Protein AF-A0A2M6X0Q3-F1 (afdb_monomer_lite)

pLDDT: mean 74.97, std 17.66, range [35.31, 96.19]

Radius of gyration: 37.37 Å; chains: 1; bounding box: 92×39×114 Å

Foldseek 3Di:
DPPVVVVVVVVPVPPPDDDDDDDDDDDDDDDPPVVVVVVVCPDVDQLLVVLLVCLVVVVLVVSLVSLVVVLVVCPPQPPLCVPLVVLSVVLNVLSVVLNVLVVVLPDPPDDPVVNVVSVVVSVVSSVVNSVSSVVSVVSVVVSVVVVVVVVVVVVVVVVVVVVVVVVVVVVVVVVVVVVVVVVVVVVVVVVVVVVVVVD

Structure (mmCIF, N/CA/C/O backbone):
data_AF-A0A2M6X0Q3-F1
#
_entry.id   AF-A0A2M6X0Q3-F1
#
loop_
_atom_site.group_PDB
_atom_site.id
_atom_site.type_symbol
_atom_site.label_atom_id
_atom_site.label_alt_id
_atom_site.label_comp_id
_atom_site.label_asym_id
_atom_site.label_entity_id
_atom_site.label_seq_id
_atom_site.pdbx_PDB_ins_code
_atom_site.Cartn_x
_atom_site.Cartn_y
_atom_site.Cartn_z
_atom_site.occupancy
_atom_site.B_iso_or_equiv
_atom_site.auth_seq_id
_atom_site.auth_comp_id
_atom_site.auth_asym_id
_atom_site.auth_atom_id
_atom_site.pdbx_PDB_model_num
ATOM 1 N N . MET A 1 1 ? -1.872 -0.622 37.838 1.00 47.22 1 MET A N 1
ATOM 2 C CA . MET A 1 1 ? -2.843 -0.056 36.868 1.00 47.22 1 MET A CA 1
ATOM 3 C C . MET A 1 1 ? -3.945 0.799 37.521 1.00 47.22 1 MET A C 1
ATOM 5 O O . MET A 1 1 ? -4.945 1.057 36.871 1.00 47.22 1 MET A O 1
ATOM 9 N N . SER A 1 2 ? -3.774 1.306 38.755 1.00 48.66 2 SER A N 1
ATOM 10 C CA . SER A 1 2 ? -4.817 2.100 39.442 1.00 48.66 2 SER A CA 1
ATOM 11 C C . SER A 1 2 ? -4.593 3.622 39.412 1.00 48.66 2 SER A C 1
ATOM 13 O O . SER A 1 2 ? -5.489 4.365 39.790 1.00 48.66 2 SER A O 1
ATOM 15 N N . ASN A 1 3 ? -3.425 4.093 38.950 1.00 44.00 3 ASN A N 1
ATOM 16 C CA . ASN A 1 3 ? -3.078 5.524 38.951 1.00 44.00 3 ASN A CA 1
ATOM 17 C C . ASN A 1 3 ? -3.491 6.273 37.676 1.00 44.00 3 ASN A C 1
ATOM 19 O O . ASN A 1 3 ? -3.744 7.467 37.745 1.00 44.00 3 ASN A O 1
ATOM 23 N N . ALA A 1 4 ? -3.620 5.593 36.531 1.00 48.78 4 ALA A N 1
ATOM 24 C CA . ALA A 1 4 ? -4.006 6.247 35.274 1.00 48.78 4 ALA A CA 1
ATOM 25 C C . ALA A 1 4 ? -5.504 6.600 35.210 1.00 48.78 4 ALA A C 1
ATOM 27 O O . ALA A 1 4 ? -5.884 7.512 34.490 1.00 48.78 4 ALA A O 1
ATOM 28 N N . LEU A 1 5 ? -6.347 5.893 35.975 1.00 48.19 5 LEU A N 1
ATOM 29 C CA . LEU A 1 5 ? -7.781 6.182 36.072 1.00 48.19 5 LEU A CA 1
ATOM 30 C C . LEU A 1 5 ? -8.081 7.356 37.014 1.00 48.19 5 LEU A C 1
ATOM 32 O O . LEU A 1 5 ? -8.975 8.133 36.715 1.00 48.19 5 LEU A O 1
ATOM 36 N N . LYS A 1 6 ? -7.304 7.536 38.094 1.00 53.28 6 LYS A N 1
ATOM 37 C CA . LYS A 1 6 ? -7.474 8.680 39.008 1.00 53.28 6 LYS A CA 1
ATOM 38 C C . LYS A 1 6 ? -7.057 10.011 38.384 1.00 53.28 6 LYS A C 1
ATOM 40 O O . LYS A 1 6 ? -7.705 11.016 38.629 1.00 53.28 6 LYS A O 1
ATOM 45 N N . LEU A 1 7 ? -6.030 10.002 37.530 1.00 51.88 7 LEU A N 1
ATOM 46 C CA . LEU A 1 7 ? -5.548 11.225 36.880 1.00 51.88 7 LEU A CA 1
ATOM 47 C C . LEU A 1 7 ? -6.578 11.830 35.907 1.00 51.88 7 LEU A C 1
ATOM 49 O O . LEU A 1 7 ? -6.593 13.034 35.709 1.00 51.88 7 LEU A O 1
ATOM 53 N N . ILE A 1 8 ? -7.457 11.000 35.335 1.00 55.34 8 ILE A N 1
ATOM 54 C CA . ILE A 1 8 ? -8.519 11.442 34.416 1.00 55.34 8 ILE A CA 1
ATOM 55 C C . ILE A 1 8 ? -9.732 11.993 35.186 1.00 55.34 8 ILE A C 1
ATOM 57 O O . ILE A 1 8 ? -10.476 12.803 34.646 1.00 55.34 8 ILE A O 1
ATOM 61 N N . GLU A 1 9 ? -9.943 11.568 36.434 1.00 53.19 9 GLU A N 1
ATOM 62 C CA . GLU A 1 9 ? -11.090 11.986 37.254 1.00 53.19 9 GLU A CA 1
ATOM 63 C C . GLU A 1 9 ? -10.855 13.347 37.936 1.00 53.19 9 GLU A C 1
ATOM 65 O O . GLU A 1 9 ? -11.782 14.154 38.026 1.00 53.19 9 GLU A O 1
ATOM 70 N N . ASP A 1 10 ? -9.603 13.654 38.299 1.00 48.56 10 ASP A N 1
ATOM 71 C CA . ASP A 1 10 ? -9.226 14.958 38.867 1.00 48.56 10 ASP A CA 1
ATOM 72 C C . ASP A 1 10 ? -9.152 16.077 37.806 1.00 48.56 10 ASP A C 1
ATOM 74 O O . ASP A 1 10 ? -9.424 17.235 38.116 1.00 48.56 10 ASP A O 1
ATOM 78 N N . GLU A 1 11 ? -8.868 15.754 36.537 1.00 53.09 11 GLU A N 1
ATOM 79 C CA . GLU A 1 11 ? -8.827 16.741 35.439 1.00 53.09 11 GLU A CA 1
ATOM 80 C C . GLU A 1 11 ? -10.230 17.084 34.890 1.00 53.09 11 GLU A C 1
ATOM 82 O O . GLU A 1 11 ? -10.412 18.090 34.212 1.00 53.09 11 GLU A O 1
ATOM 87 N N . LEU A 1 12 ? -11.253 16.278 35.208 1.00 49.97 12 LEU A N 1
ATOM 88 C CA . LEU A 1 12 ? -12.610 16.421 34.660 1.00 49.97 12 LEU A CA 1
ATOM 89 C C . LEU A 1 12 ? -13.594 17.156 35.589 1.00 49.97 12 LEU A C 1
ATOM 91 O O . LEU A 1 12 ? -14.723 17.422 35.180 1.00 49.97 12 LEU A O 1
ATOM 95 N N . SER A 1 13 ? -13.184 17.478 36.821 1.00 49.94 13 SER A N 1
ATOM 96 C CA . SER A 1 13 ? -14.028 18.179 37.807 1.00 49.94 13 SER A CA 1
ATOM 97 C C . SER A 1 13 ? -13.885 19.710 37.769 1.00 49.94 13 SER A C 1
ATOM 99 O O . SER A 1 13 ? -14.628 20.399 38.463 1.00 49.94 13 SER A O 1
ATOM 101 N N . GLY A 1 14 ? -12.947 20.248 36.977 1.00 47.59 14 GLY A N 1
ATOM 102 C CA . GLY A 1 14 ? -12.623 21.682 36.941 1.00 47.59 14 GLY A CA 1
ATOM 103 C C . GLY A 1 14 ? -13.443 22.538 35.969 1.00 47.59 14 GLY A C 1
ATOM 104 O O . GLY A 1 14 ? -13.612 23.725 36.223 1.00 47.59 14 GLY A O 1
ATOM 105 N N . ASP A 1 15 ? -14.007 21.953 34.910 1.00 48.69 15 ASP A N 1
ATOM 106 C CA . ASP A 1 15 ? -14.660 22.714 33.834 1.00 48.69 15 ASP A CA 1
ATOM 107 C C . ASP A 1 15 ? -16.166 22.448 33.815 1.00 48.69 15 ASP A C 1
ATOM 109 O O . ASP A 1 15 ? -16.716 21.757 32.953 1.00 48.69 15 ASP A O 1
ATOM 113 N N . LEU A 1 16 ? -16.832 22.974 34.838 1.00 53.22 16 LEU A N 1
ATOM 114 C CA . LEU A 1 16 ? -18.269 22.853 35.041 1.00 53.22 16 LEU A CA 1
ATOM 115 C C . LEU A 1 16 ? -18.900 24.239 35.163 1.00 53.22 16 LEU A C 1
ATOM 117 O O . LEU A 1 16 ? -19.600 24.507 36.125 1.00 53.22 16 LEU A O 1
ATOM 121 N N . GLU A 1 17 ? -18.689 25.107 34.171 1.00 42.00 17 GLU A N 1
ATOM 122 C CA . GLU A 1 17 ? -19.593 26.230 33.911 1.00 42.00 17 GLU A CA 1
ATOM 123 C C . GLU A 1 17 ? -19.768 26.499 32.413 1.00 42.00 17 GLU A C 1
ATOM 125 O O . GLU A 1 17 ? -18.844 26.389 31.614 1.00 42.00 17 GLU A O 1
ATOM 130 N N . ALA A 1 18 ? -20.998 26.899 32.086 1.00 40.75 18 ALA A N 1
ATOM 131 C CA . ALA A 1 18 ? -21.454 27.472 30.825 1.00 40.75 18 ALA A CA 1
ATOM 132 C C . ALA A 1 18 ? -21.476 26.540 29.599 1.00 40.75 18 ALA A C 1
ATOM 134 O O . ALA A 1 18 ? -20.535 26.442 28.821 1.00 40.75 18 ALA A O 1
ATOM 135 N N . SER A 1 19 ? -22.653 26.002 29.284 1.00 39.28 19 SER A N 1
ATOM 136 C CA . SER A 1 19 ? -23.531 26.683 28.315 1.00 39.28 19 SER A CA 1
ATOM 137 C C . SER A 1 19 ? -24.776 25.859 27.993 1.00 39.28 19 SER A C 1
ATOM 139 O O . SER A 1 19 ? -24.758 24.656 27.744 1.00 39.28 19 SER A O 1
ATOM 141 N N . SER A 1 20 ? -25.885 26.575 28.057 1.00 38.56 20 SER A N 1
ATOM 142 C CA . SER A 1 20 ? -27.244 26.181 27.757 1.00 38.56 20 SER A CA 1
ATOM 143 C C . SER A 1 20 ? -27.595 26.445 26.289 1.00 38.56 20 SER A C 1
ATOM 145 O O . SER A 1 20 ? -27.181 27.458 25.732 1.00 38.56 20 SER A O 1
ATOM 147 N N . SER A 1 21 ? -28.543 25.646 25.792 1.00 38.94 21 SER A N 1
ATOM 148 C CA . SER A 1 21 ? -29.692 26.045 24.953 1.00 38.94 21 SER A CA 1
ATOM 149 C C . SER A 1 21 ? -29.577 26.112 23.414 1.00 38.94 21 SER A C 1
ATOM 151 O O . SER A 1 21 ? -28.635 26.678 22.873 1.00 38.94 21 SER A O 1
ATOM 153 N N . LEU A 1 22 ? -30.683 25.639 22.798 1.00 40.25 22 LEU A N 1
ATOM 154 C CA . LEU A 1 22 ? -31.273 25.930 21.468 1.00 40.25 22 LEU A CA 1
ATOM 155 C C . LEU A 1 22 ? -30.689 25.199 20.243 1.00 40.25 22 LEU A C 1
ATOM 157 O O . LEU A 1 22 ? -29.497 24.943 20.191 1.00 40.25 22 LEU A O 1
ATOM 161 N N . ASP A 1 23 ? -31.411 24.922 19.152 1.00 35.66 23 ASP A N 1
ATOM 162 C CA . ASP A 1 23 ? -32.826 24.665 18.799 1.00 35.66 23 ASP A CA 1
ATOM 163 C C . ASP A 1 23 ? -32.835 24.368 17.275 1.00 35.66 23 ASP A C 1
ATOM 165 O O . ASP A 1 23 ? -31.999 24.887 16.539 1.00 35.66 23 ASP A O 1
ATOM 169 N N . SER A 1 24 ? -33.821 23.591 16.823 1.00 37.56 24 SER A N 1
ATOM 170 C CA . SER A 1 24 ? -34.454 23.577 15.491 1.00 37.56 24 SER A CA 1
ATOM 171 C C . SER A 1 24 ? -33.668 23.247 14.199 1.00 37.56 24 SER A C 1
ATOM 173 O O . SER A 1 24 ? -32.821 23.993 13.725 1.00 37.56 24 SER A O 1
ATOM 175 N N . SER A 1 25 ? -34.130 22.158 13.568 1.00 41.22 25 SER A N 1
ATOM 176 C CA . SER A 1 25 ? -34.662 22.075 12.191 1.00 41.22 25 SER A CA 1
ATOM 177 C C . SER A 1 25 ? -33.816 22.504 10.980 1.00 41.22 25 SER A C 1
ATOM 179 O O . SER A 1 25 ? -33.570 23.683 10.759 1.00 41.22 25 SER A O 1
ATOM 181 N N . SER A 1 26 ? -33.591 21.570 10.048 1.00 40.34 26 SER A N 1
ATOM 182 C CA . SER A 1 26 ? -34.023 21.720 8.641 1.00 40.34 26 SER A CA 1
ATOM 183 C C . SER A 1 26 ? -33.798 20.439 7.831 1.00 40.34 26 SER A C 1
ATOM 185 O O . SER A 1 26 ? -32.782 19.759 7.934 1.00 40.34 26 SER A O 1
ATOM 187 N N . GLU A 1 27 ? -34.829 20.119 7.061 1.00 43.69 27 GLU A N 1
ATOM 188 C CA . GLU A 1 27 ? -34.942 19.055 6.072 1.00 43.69 27 GLU A CA 1
ATOM 189 C C . GLU A 1 27 ? -34.286 19.459 4.740 1.00 43.69 27 GLU A C 1
ATOM 191 O O . GLU A 1 27 ? -34.100 20.644 4.470 1.00 43.69 27 GLU A O 1
ATOM 196 N N . SER A 1 28 ? -34.093 18.454 3.879 1.00 38.44 28 SER A N 1
ATOM 197 C CA . SER A 1 28 ? -33.773 18.497 2.439 1.00 38.44 28 SER A CA 1
ATOM 198 C C . SER A 1 28 ? -32.314 18.741 2.036 1.00 38.44 28 SER A C 1
ATOM 200 O O . SER A 1 28 ? -31.843 19.867 2.056 1.00 38.44 28 SER A O 1
ATOM 202 N N . ASP A 1 29 ? -31.627 17.667 1.618 1.00 38.00 29 ASP A N 1
ATOM 203 C CA . ASP A 1 29 ? -31.144 17.490 0.233 1.00 38.00 29 ASP A CA 1
ATOM 204 C C . ASP A 1 29 ? -30.406 16.135 0.085 1.00 38.00 29 ASP A C 1
ATOM 206 O O . ASP A 1 29 ? -29.209 16.028 0.322 1.00 38.00 29 ASP A O 1
ATOM 210 N N . ASN A 1 30 ? -31.131 15.055 -0.234 1.00 46.69 30 ASN A N 1
ATOM 211 C CA . ASN A 1 30 ? -30.593 13.679 -0.276 1.00 46.69 30 ASN A CA 1
ATOM 212 C C . ASN A 1 30 ? -30.615 13.059 -1.686 1.00 46.69 30 ASN A C 1
ATOM 214 O O . ASN A 1 30 ? -30.809 11.849 -1.818 1.00 46.69 30 ASN A O 1
ATOM 218 N N . THR A 1 31 ? -30.439 13.849 -2.753 1.00 49.00 31 THR A N 1
ATOM 219 C CA . THR A 1 31 ? -30.534 13.290 -4.123 1.00 49.00 31 THR A CA 1
ATOM 220 C C . THR A 1 31 ? -29.373 13.616 -5.063 1.00 49.00 31 THR A C 1
ATOM 222 O O . THR A 1 31 ? -29.336 13.067 -6.160 1.00 49.00 31 THR A O 1
ATOM 225 N N . GLU A 1 32 ? -28.366 14.383 -4.632 1.00 47.44 32 GLU A N 1
ATOM 226 C CA . GLU A 1 32 ? -27.141 14.620 -5.425 1.00 47.44 32 GLU A CA 1
ATOM 227 C C . GLU A 1 32 ? -25.860 13.998 -4.829 1.00 47.44 32 GLU A C 1
ATOM 229 O O . GLU A 1 32 ? -24.830 13.935 -5.500 1.00 47.44 32 GLU A O 1
ATOM 234 N N . GLU A 1 33 ? -25.903 13.436 -3.615 1.00 47.22 33 GLU A N 1
ATOM 235 C CA . GLU A 1 33 ? -24.706 12.872 -2.959 1.00 47.22 33 GLU A CA 1
ATOM 236 C C . GLU A 1 33 ? -24.357 11.435 -3.408 1.00 47.22 33 GLU A C 1
ATOM 238 O O . GLU A 1 33 ? -23.298 10.909 -3.071 1.00 47.22 33 GLU A O 1
ATOM 243 N N . LEU A 1 34 ? -25.205 10.784 -4.212 1.00 48.78 34 LEU A N 1
ATOM 244 C CA . LEU A 1 34 ? -25.006 9.381 -4.609 1.00 48.78 34 LEU A CA 1
ATOM 245 C C . LEU A 1 34 ? -24.188 9.185 -5.896 1.00 48.78 34 LEU A C 1
ATOM 247 O O . LEU A 1 34 ? -23.666 8.089 -6.110 1.00 48.78 34 LEU A O 1
ATOM 251 N N . ASP A 1 35 ? -24.000 10.221 -6.721 1.00 42.34 35 ASP A N 1
ATOM 252 C CA . ASP A 1 35 ? -23.231 10.097 -7.975 1.00 42.34 35 ASP A CA 1
ATOM 253 C C . ASP A 1 35 ? -21.762 10.557 -7.845 1.00 42.34 35 ASP A C 1
ATOM 255 O O . ASP A 1 35 ? -20.892 10.183 -8.633 1.00 42.34 35 ASP A O 1
ATOM 259 N N . LEU A 1 36 ? -21.426 11.281 -6.770 1.00 48.03 36 LEU A N 1
ATOM 260 C CA . LEU A 1 36 ? -20.035 11.603 -6.427 1.00 48.03 36 LEU A CA 1
ATOM 261 C C . LEU A 1 36 ? -19.334 10.461 -5.681 1.00 48.03 36 LEU A C 1
ATOM 263 O O . LEU A 1 36 ? -18.120 10.286 -5.821 1.00 48.03 36 LEU A O 1
ATOM 267 N N . THR A 1 37 ? -20.076 9.620 -4.952 1.00 46.50 37 THR A N 1
ATOM 268 C CA . THR A 1 37 ? -19.503 8.417 -4.330 1.00 46.50 37 THR A CA 1
ATOM 269 C C . THR A 1 37 ? -19.106 7.375 -5.382 1.00 46.50 37 THR A C 1
ATOM 271 O O . THR A 1 37 ? -18.104 6.682 -5.199 1.00 46.50 37 THR A O 1
ATOM 274 N N . SER A 1 38 ? -19.805 7.307 -6.524 1.00 43.22 38 SER A N 1
ATOM 275 C CA . SER A 1 38 ? -19.525 6.335 -7.593 1.00 43.22 38 SER A CA 1
ATOM 276 C C . SER A 1 38 ? -18.166 6.586 -8.271 1.00 43.22 38 SER A C 1
ATOM 278 O O . SER A 1 38 ? -17.406 5.647 -8.510 1.00 43.22 38 SER A O 1
ATOM 280 N N . ARG A 1 39 ? -17.758 7.850 -8.458 1.00 39.09 39 ARG A N 1
ATOM 281 C CA . ARG A 1 39 ? -16.449 8.202 -9.050 1.00 39.09 39 ARG A CA 1
ATOM 282 C C . ARG A 1 39 ? -15.255 8.042 -8.097 1.00 39.09 39 ARG A C 1
ATOM 284 O O . ARG A 1 39 ? -14.117 7.990 -8.557 1.00 39.09 39 ARG A O 1
ATOM 291 N N . ILE A 1 40 ? -15.496 7.880 -6.793 1.00 44.12 40 ILE A N 1
ATOM 292 C CA . ILE A 1 40 ? -14.466 7.601 -5.769 1.00 44.12 40 ILE A CA 1
ATOM 293 C C . ILE A 1 40 ? -14.237 6.080 -5.587 1.00 44.12 40 ILE A C 1
ATOM 295 O O . ILE A 1 40 ? -13.331 5.656 -4.869 1.00 44.12 40 ILE A O 1
ATOM 299 N N . THR A 1 41 ? -14.974 5.225 -6.308 1.00 40.19 41 THR A N 1
ATOM 300 C CA . THR A 1 41 ? -14.828 3.753 -6.260 1.00 40.19 41 THR A CA 1
ATOM 301 C C . THR A 1 41 ? -13.870 3.172 -7.310 1.00 40.19 41 THR A C 1
ATOM 303 O O . THR A 1 41 ? -13.976 2.016 -7.708 1.00 40.19 41 THR A O 1
ATOM 306 N N . GLY A 1 42 ? -12.845 3.926 -7.714 1.00 35.31 42 GLY A N 1
ATOM 307 C CA . GLY A 1 42 ? -11.800 3.479 -8.649 1.00 35.31 42 GLY A CA 1
ATOM 308 C C . GLY A 1 42 ? -10.798 2.438 -8.114 1.00 35.31 42 GLY A C 1
ATOM 309 O O . GLY A 1 42 ? -9.677 2.381 -8.617 1.00 35.31 42 GLY A O 1
ATOM 310 N N . ARG A 1 43 ? -11.144 1.642 -7.089 1.00 40.44 43 ARG A N 1
ATOM 311 C CA . ARG A 1 43 ? -10.384 0.449 -6.662 1.00 40.44 43 ARG A CA 1
ATOM 312 C C . ARG A 1 43 ? -11.241 -0.411 -5.729 1.00 40.44 43 ARG A C 1
ATOM 314 O O . ARG A 1 43 ? -11.224 -0.234 -4.513 1.00 40.44 43 ARG A O 1
ATOM 321 N N . VAL A 1 44 ? -12.026 -1.308 -6.317 1.00 42.84 44 VAL A N 1
ATOM 322 C CA . VAL A 1 44 ? -13.053 -2.094 -5.611 1.00 42.84 44 VAL A CA 1
ATOM 323 C C . VAL A 1 44 ? -12.474 -3.035 -4.534 1.00 42.84 44 VAL A C 1
ATOM 325 O O . VAL A 1 44 ? -13.182 -3.314 -3.580 1.00 42.84 44 VAL A O 1
ATOM 328 N N . ASP A 1 45 ? -11.170 -3.354 -4.539 1.00 53.88 45 ASP A N 1
ATOM 329 C CA . ASP A 1 45 ? -10.514 -4.139 -3.468 1.00 53.88 45 ASP A CA 1
ATOM 330 C C . ASP A 1 45 ? -9.255 -3.457 -2.909 1.00 53.88 45 ASP A C 1
ATOM 332 O O . ASP A 1 45 ? -8.145 -3.994 -2.902 1.00 53.88 45 ASP A O 1
ATOM 336 N N . SER A 1 46 ? -9.392 -2.206 -2.479 1.00 73.25 46 SER A N 1
ATOM 337 C CA . SER A 1 46 ? -8.327 -1.531 -1.736 1.00 73.25 46 SER A CA 1
ATOM 338 C C . SER A 1 46 ? -8.231 -2.113 -0.320 1.00 73.25 46 SER A C 1
ATOM 340 O O . SER A 1 46 ? -9.257 -2.183 0.356 1.00 73.25 46 SER A O 1
ATOM 342 N N . LEU A 1 47 ? -7.027 -2.463 0.162 1.00 81.38 47 LEU A N 1
ATOM 343 C CA . LEU A 1 47 ? -6.780 -2.910 1.549 1.00 81.38 47 LEU A CA 1
ATOM 344 C C . LEU A 1 47 ? -7.529 -2.033 2.563 1.00 81.38 47 LEU A C 1
ATOM 346 O O . LEU A 1 47 ? -8.145 -2.533 3.506 1.00 81.38 47 LEU A O 1
ATOM 350 N N . LYS A 1 48 ? -7.512 -0.715 2.323 1.00 86.44 48 LYS A N 1
ATOM 351 C CA . LYS A 1 48 ? -8.256 0.284 3.085 1.00 86.44 48 LYS A CA 1
ATOM 352 C C . LYS A 1 48 ? -9.742 -0.042 3.201 1.00 86.44 48 LYS A C 1
ATOM 354 O O . LYS A 1 48 ? -10.269 -0.056 4.307 1.00 86.44 48 LYS A O 1
ATOM 359 N N . ASN A 1 49 ? -10.412 -0.310 2.086 1.00 85.44 49 ASN A N 1
ATOM 360 C CA . ASN A 1 49 ? -11.854 -0.544 2.060 1.00 85.44 49 ASN A CA 1
ATOM 361 C C . ASN A 1 49 ? -12.215 -1.867 2.745 1.00 85.44 49 ASN A C 1
ATOM 363 O O . ASN A 1 49 ? -13.156 -1.895 3.537 1.00 85.44 49 ASN A O 1
ATOM 367 N N . SER A 1 50 ? -11.431 -2.927 2.523 1.00 86.25 50 SER A N 1
ATOM 368 C CA . SER A 1 50 ? -11.646 -4.228 3.168 1.00 86.25 50 SER A CA 1
ATOM 369 C C . SER A 1 50 ? -11.516 -4.131 4.688 1.00 86.25 50 SER A C 1
ATOM 371 O O . SER A 1 50 ? -12.402 -4.564 5.425 1.00 86.25 50 SER A O 1
ATOM 373 N N . ILE A 1 51 ? -10.450 -3.493 5.178 1.00 88.25 51 ILE A N 1
ATOM 374 C CA . ILE A 1 51 ? -10.211 -3.357 6.618 1.00 88.25 51 ILE A CA 1
ATOM 375 C C . ILE A 1 51 ? -11.227 -2.419 7.265 1.00 88.25 51 ILE A C 1
ATOM 377 O O . ILE A 1 51 ? -11.782 -2.773 8.303 1.00 88.25 51 ILE A O 1
ATOM 381 N N . LEU A 1 52 ? -11.523 -1.263 6.663 1.00 88.06 52 LEU A N 1
ATOM 382 C CA . LEU A 1 52 ? -12.534 -0.350 7.204 1.00 88.06 52 LEU A CA 1
ATOM 383 C C . LEU A 1 52 ? -13.910 -1.022 7.281 1.00 88.06 52 LEU A C 1
ATOM 385 O O . LEU A 1 52 ? -14.594 -0.869 8.290 1.00 88.06 52 LEU A O 1
ATOM 389 N N . SER A 1 53 ? -14.278 -1.825 6.278 1.00 88.44 53 SER A N 1
ATOM 390 C CA . SER A 1 53 ? -15.509 -2.620 6.300 1.00 88.44 53 SER A CA 1
ATOM 391 C C . SER A 1 53 ? -15.513 -3.643 7.441 1.00 88.44 53 SER A C 1
ATOM 393 O O . SER A 1 53 ? -16.497 -3.749 8.176 1.00 88.44 53 SER A O 1
ATOM 395 N N . PHE A 1 54 ? -14.413 -4.370 7.666 1.00 88.38 54 PHE A N 1
ATOM 396 C CA . PHE A 1 54 ? -14.328 -5.313 8.785 1.00 88.38 54 PHE A CA 1
ATOM 397 C C . PHE A 1 54 ? -14.418 -4.623 10.149 1.00 88.38 54 PHE A C 1
ATOM 399 O O . PHE A 1 54 ? -15.120 -5.121 11.028 1.00 88.38 54 PHE A O 1
ATOM 406 N N . VAL A 1 55 ? -13.764 -3.474 10.323 1.00 87.44 55 VAL A N 1
ATOM 407 C CA . VAL A 1 55 ? -13.798 -2.707 11.577 1.00 87.44 55 VAL A CA 1
ATOM 408 C C . VAL A 1 55 ? -15.186 -2.092 11.810 1.00 87.44 55 VAL A C 1
ATOM 410 O O . VAL A 1 55 ? -15.680 -2.142 12.932 1.00 87.44 55 VAL A O 1
ATOM 413 N N . ALA A 1 56 ? -15.862 -1.600 10.766 1.00 85.81 56 ALA A N 1
ATOM 414 C CA . ALA A 1 56 ? -17.235 -1.091 10.858 1.00 85.81 56 ALA A CA 1
ATOM 415 C C . ALA A 1 56 ? -18.252 -2.182 11.240 1.00 85.81 56 ALA A C 1
ATOM 417 O O . ALA A 1 56 ? -19.197 -1.920 11.978 1.00 85.81 56 ALA A O 1
ATOM 418 N N . ASN A 1 57 ? -18.029 -3.419 10.788 1.00 86.50 57 ASN A N 1
ATOM 419 C CA . ASN A 1 57 ? -18.852 -4.583 11.126 1.00 86.50 57 ASN A CA 1
ATOM 420 C C . ASN A 1 57 ? -18.441 -5.269 12.446 1.00 86.50 57 ASN A C 1
ATOM 422 O O . ASN A 1 57 ? -18.835 -6.412 12.686 1.00 86.50 57 ASN A O 1
ATOM 426 N N . SER A 1 58 ? -17.606 -4.630 13.274 1.00 85.25 58 SER A N 1
ATOM 427 C CA . SER A 1 58 ? -17.071 -5.186 14.529 1.00 85.25 58 SER A CA 1
ATOM 428 C C . SER A 1 58 ? -16.297 -6.509 14.377 1.00 85.25 58 SER A C 1
ATOM 430 O O . SER A 1 58 ? -16.104 -7.248 15.342 1.00 85.25 58 SER A O 1
ATOM 432 N N . LYS A 1 59 ? -15.799 -6.824 13.174 1.00 90.50 59 LYS A N 1
ATOM 433 C CA . LYS A 1 59 ? -14.991 -8.019 12.866 1.00 90.50 59 LYS A CA 1
ATOM 434 C C . LYS A 1 59 ? -13.492 -7.723 13.016 1.00 90.50 59 LYS A C 1
ATOM 436 O O . LYS A 1 59 ? -12.714 -7.887 12.074 1.00 90.50 59 LYS A O 1
ATOM 441 N N . TYR A 1 60 ? -13.072 -7.294 14.207 1.00 90.38 60 TYR A N 1
ATOM 442 C CA . TYR A 1 60 ? -11.700 -6.829 14.474 1.00 90.38 60 TYR A CA 1
ATOM 443 C C . TYR A 1 60 ? -10.628 -7.912 14.265 1.00 90.38 60 TYR A C 1
ATOM 445 O O . TYR A 1 60 ? -9.553 -7.629 13.737 1.00 90.38 60 TYR A O 1
ATOM 453 N N . ASP A 1 61 ? -10.922 -9.170 14.604 1.00 89.88 61 ASP A N 1
ATOM 454 C CA . ASP A 1 61 ? -9.992 -10.290 14.396 1.00 89.88 61 ASP A CA 1
ATOM 455 C C . ASP A 1 61 ? -9.720 -10.566 12.918 1.00 89.88 61 ASP A C 1
ATOM 457 O O . ASP A 1 61 ? -8.584 -10.843 12.526 1.00 89.88 61 ASP A O 1
ATOM 461 N N . VAL A 1 62 ? -10.762 -10.459 12.091 1.00 89.62 62 VAL A N 1
ATOM 462 C CA . VAL A 1 62 ? -10.651 -10.622 10.638 1.00 89.62 62 VAL A CA 1
ATOM 463 C C . VAL A 1 62 ? -9.841 -9.468 10.057 1.00 89.62 62 VAL A C 1
ATOM 465 O O . VAL A 1 62 ? -8.919 -9.721 9.291 1.00 89.62 62 VAL A O 1
ATOM 468 N N . ALA A 1 63 ? -10.099 -8.232 10.497 1.00 89.06 63 ALA A N 1
ATOM 469 C CA . ALA A 1 63 ? -9.331 -7.057 10.089 1.00 89.06 63 ALA A CA 1
ATOM 470 C C . ALA A 1 63 ? -7.828 -7.207 10.389 1.00 89.06 63 ALA A C 1
ATOM 472 O O . ALA A 1 63 ? -6.995 -6.971 9.515 1.00 89.06 63 ALA A O 1
ATOM 473 N N . ARG A 1 64 ? -7.472 -7.659 11.602 1.00 90.00 64 ARG A N 1
ATOM 474 C CA . ARG A 1 64 ? -6.073 -7.916 11.994 1.00 90.00 64 ARG A CA 1
ATOM 475 C C . ARG A 1 64 ? -5.433 -9.021 11.158 1.00 90.00 64 ARG A C 1
ATOM 477 O O . ARG A 1 64 ? -4.282 -8.893 10.749 1.00 90.00 64 ARG A O 1
ATOM 484 N N . ARG A 1 65 ? -6.158 -10.116 10.910 1.00 89.50 65 ARG A N 1
ATOM 485 C CA . ARG A 1 65 ? -5.653 -11.222 10.086 1.00 89.50 65 ARG A CA 1
ATOM 486 C C . ARG A 1 65 ? -5.403 -10.766 8.655 1.00 89.50 65 ARG A C 1
ATOM 488 O O . ARG A 1 65 ? -4.325 -11.029 8.137 1.00 89.50 65 ARG A O 1
ATOM 495 N N . GLU A 1 66 ? -6.361 -10.068 8.057 1.00 87.50 66 GLU A N 1
ATOM 496 C CA . GLU A 1 66 ? -6.256 -9.553 6.692 1.00 87.50 66 GLU A CA 1
ATOM 497 C C . GLU A 1 66 ? -5.060 -8.611 6.554 1.00 87.50 66 GLU A C 1
ATOM 499 O O . GLU A 1 66 ? -4.241 -8.760 5.651 1.00 87.50 66 GLU A O 1
ATOM 504 N N . LEU A 1 67 ? -4.887 -7.708 7.521 1.00 88.06 67 LEU A N 1
ATOM 505 C CA . LEU A 1 67 ? -3.755 -6.791 7.573 1.00 88.06 67 LEU A CA 1
ATOM 506 C C . LEU A 1 67 ? -2.406 -7.538 7.630 1.00 88.06 67 LEU A C 1
ATOM 508 O O . LEU A 1 67 ? -1.464 -7.170 6.925 1.00 88.06 67 LEU A O 1
ATOM 512 N N . LYS A 1 68 ? -2.316 -8.624 8.412 1.00 88.00 68 LYS A N 1
ATOM 513 C CA . LYS A 1 68 ? -1.117 -9.480 8.490 1.00 88.00 68 LYS A CA 1
ATOM 514 C C . LYS A 1 68 ? -0.869 -10.264 7.207 1.00 88.00 68 LYS A C 1
ATOM 516 O O . LYS A 1 68 ? 0.262 -10.292 6.732 1.00 88.00 68 LYS A O 1
ATOM 521 N N . VAL A 1 69 ? -1.908 -10.875 6.638 1.00 87.81 69 VAL A N 1
ATOM 522 C CA . VAL A 1 69 ? -1.827 -11.614 5.367 1.00 87.81 69 VAL A CA 1
ATOM 523 C C . VAL A 1 69 ? -1.347 -10.686 4.257 1.00 87.81 69 VAL A C 1
ATOM 525 O O . VAL A 1 69 ? -0.427 -11.030 3.514 1.00 87.81 69 VAL A O 1
ATOM 528 N N . TYR A 1 70 ? -1.906 -9.481 4.194 1.00 84.50 70 TYR A N 1
ATOM 529 C CA . TYR A 1 70 ? -1.536 -8.490 3.201 1.00 84.50 70 TYR A CA 1
ATOM 530 C C . TYR A 1 70 ? -0.088 -8.009 3.380 1.00 84.50 70 TYR A C 1
ATOM 532 O O . TYR A 1 70 ? 0.666 -7.952 2.405 1.00 84.50 70 TYR A O 1
ATOM 540 N N . ARG A 1 71 ? 0.355 -7.781 4.627 1.00 84.94 71 ARG A N 1
ATOM 541 C CA . ARG A 1 71 ? 1.769 -7.518 4.934 1.00 84.94 71 ARG A CA 1
ATOM 542 C C . ARG A 1 71 ? 2.657 -8.654 4.424 1.00 84.94 71 ARG A C 1
ATOM 544 O O . ARG A 1 71 ? 3.608 -8.376 3.701 1.00 84.94 71 ARG A O 1
ATOM 551 N N . SER A 1 72 ? 2.335 -9.909 4.749 1.00 82.00 72 SER A N 1
ATOM 552 C CA . SER A 1 72 ? 3.112 -11.094 4.355 1.00 82.00 72 SER A CA 1
ATOM 553 C C . SER A 1 72 ? 3.205 -11.282 2.843 1.00 82.00 72 SER A C 1
ATOM 555 O O . SER A 1 72 ? 4.281 -11.585 2.333 1.00 82.00 72 SER A O 1
ATOM 557 N N . TYR A 1 73 ? 2.116 -11.045 2.114 1.00 79.62 73 TYR A N 1
ATOM 558 C CA . TYR A 1 73 ? 2.098 -11.120 0.654 1.00 79.62 73 TYR A CA 1
ATOM 559 C C . TYR A 1 73 ? 3.039 -10.095 -0.005 1.00 79.62 73 TYR A C 1
ATOM 561 O O . TYR A 1 73 ? 3.619 -10.361 -1.056 1.00 79.62 73 TYR A O 1
ATOM 569 N N . LYS A 1 74 ? 3.226 -8.923 0.615 1.00 75.25 74 LYS A N 1
ATOM 570 C CA . LYS A 1 74 ? 4.021 -7.810 0.068 1.00 75.25 74 LYS A CA 1
ATOM 571 C C . LYS A 1 74 ? 5.473 -7.750 0.557 1.00 75.25 74 LYS A C 1
ATOM 573 O O . LYS A 1 74 ? 6.227 -6.893 0.098 1.00 75.25 74 LYS A O 1
ATOM 578 N N . ILE A 1 75 ? 5.897 -8.675 1.424 1.00 70.50 75 ILE A N 1
ATOM 579 C CA . ILE A 1 75 ? 7.290 -8.808 1.904 1.00 70.50 75 ILE A CA 1
ATOM 580 C C . ILE A 1 75 ? 8.293 -8.985 0.750 1.00 70.50 75 ILE A C 1
ATOM 582 O O . ILE A 1 75 ? 9.455 -8.619 0.897 1.00 70.50 75 ILE A O 1
ATOM 586 N N . SER A 1 76 ? 7.860 -9.491 -0.409 1.00 67.00 76 SER A N 1
ATOM 587 C CA . SER A 1 76 ? 8.728 -9.712 -1.573 1.00 67.00 76 SER A CA 1
ATOM 588 C C . SER A 1 76 ? 9.262 -8.432 -2.230 1.00 67.00 76 SER A C 1
ATOM 590 O O . SER A 1 76 ? 10.182 -8.514 -3.042 1.00 67.00 76 SER A O 1
ATOM 592 N N . VAL A 1 77 ? 8.712 -7.254 -1.908 1.00 70.25 77 VAL A N 1
ATOM 593 C CA . VAL A 1 77 ? 9.112 -5.985 -2.532 1.00 70.25 77 VAL A CA 1
ATOM 594 C C . VAL A 1 77 ? 10.251 -5.325 -1.734 1.00 70.25 77 VAL A C 1
ATOM 596 O O . VAL A 1 77 ? 10.067 -4.987 -0.557 1.00 70.25 77 VAL A O 1
ATOM 599 N N . PRO A 1 78 ? 11.427 -5.076 -2.342 1.00 72.19 78 PRO A N 1
ATOM 600 C CA . PRO A 1 78 ? 12.564 -4.483 -1.642 1.00 72.19 78 PRO A CA 1
ATOM 601 C C . PRO A 1 78 ? 12.245 -3.062 -1.153 1.00 72.19 78 PRO A C 1
ATOM 603 O O . PRO A 1 78 ? 11.739 -2.216 -1.888 1.00 72.19 78 PRO A O 1
ATOM 606 N N . GLY A 1 79 ? 12.538 -2.783 0.120 1.00 77.00 79 GLY A N 1
ATOM 607 C CA . GLY A 1 79 ? 12.285 -1.479 0.749 1.00 77.00 79 GLY A CA 1
ATOM 608 C C . GLY A 1 79 ? 10.833 -1.223 1.177 1.00 77.00 79 GLY A C 1
ATOM 609 O O . GLY A 1 79 ? 10.575 -0.208 1.826 1.00 77.00 79 GLY A O 1
ATOM 610 N N . TYR A 1 80 ? 9.901 -2.138 0.887 1.00 81.75 80 TYR A N 1
ATOM 611 C CA . TYR A 1 80 ? 8.512 -2.046 1.344 1.00 81.75 80 TYR A CA 1
ATOM 612 C C . TYR A 1 80 ? 8.406 -2.198 2.864 1.00 81.75 80 TYR A C 1
ATOM 614 O O . TYR A 1 80 ? 7.886 -1.317 3.544 1.00 81.75 80 TYR A O 1
ATOM 622 N N . ILE A 1 81 ? 8.981 -3.275 3.405 1.00 83.06 81 ILE A N 1
ATOM 623 C CA . ILE A 1 81 ? 8.901 -3.630 4.832 1.00 83.06 81 ILE A CA 1
ATOM 624 C C . ILE A 1 81 ? 9.437 -2.504 5.718 1.00 83.06 81 ILE A C 1
ATOM 626 O O . ILE A 1 81 ? 8.801 -2.149 6.708 1.00 83.06 81 ILE A O 1
ATOM 630 N N . ALA A 1 82 ? 10.576 -1.912 5.352 1.00 82.75 82 ALA A N 1
ATOM 631 C CA . ALA A 1 82 ? 11.209 -0.850 6.131 1.00 82.75 82 ALA A CA 1
ATOM 632 C C . ALA A 1 82 ? 10.321 0.398 6.264 1.00 82.75 82 ALA A C 1
ATOM 634 O O . ALA A 1 82 ? 10.357 1.070 7.289 1.00 82.75 82 ALA A O 1
ATOM 635 N N . ARG A 1 83 ? 9.510 0.703 5.242 1.00 81.56 83 ARG A N 1
ATOM 636 C CA . ARG A 1 83 ? 8.649 1.894 5.218 1.00 81.56 83 ARG A CA 1
ATOM 637 C C . ARG A 1 83 ? 7.263 1.649 5.802 1.00 81.56 83 ARG A C 1
ATOM 639 O O . ARG A 1 83 ? 6.667 2.574 6.340 1.00 81.56 83 ARG A O 1
ATOM 646 N N . THR A 1 84 ? 6.743 0.428 5.694 1.00 85.75 84 THR A N 1
ATOM 647 C CA . THR A 1 84 ? 5.357 0.124 6.074 1.00 85.75 84 THR A CA 1
ATOM 648 C C . THR A 1 84 ? 5.222 -0.555 7.430 1.00 85.75 84 THR A C 1
ATOM 650 O O . THR A 1 84 ? 4.146 -0.484 8.011 1.00 85.75 84 THR A O 1
ATOM 653 N N . THR A 1 85 ? 6.282 -1.158 7.983 1.00 87.12 85 THR A N 1
ATOM 654 C CA . THR A 1 85 ? 6.226 -1.886 9.271 1.00 87.12 85 THR A CA 1
ATOM 655 C C . THR A 1 85 ? 5.610 -1.055 10.395 1.00 87.12 85 THR A C 1
ATOM 657 O O . THR A 1 85 ? 4.643 -1.499 11.007 1.00 87.12 85 THR A O 1
ATOM 660 N N . GLN A 1 86 ? 6.083 0.177 10.597 1.00 88.44 86 GLN A N 1
ATOM 661 C CA . GLN A 1 86 ? 5.525 1.061 11.621 1.00 88.44 86 GLN A CA 1
ATOM 662 C C . GLN A 1 86 ? 4.049 1.390 11.347 1.00 88.44 86 GLN A C 1
ATOM 664 O O . GLN A 1 86 ? 3.244 1.427 12.269 1.00 88.44 86 GLN A O 1
ATOM 669 N N . MET A 1 87 ? 3.662 1.600 10.085 1.00 90.31 87 MET A N 1
ATOM 670 C CA . MET A 1 87 ? 2.269 1.893 9.722 1.00 90.31 87 MET A CA 1
ATOM 671 C C . MET A 1 87 ? 1.343 0.698 9.985 1.00 90.31 87 MET A C 1
ATOM 673 O O . MET A 1 87 ? 0.220 0.886 10.453 1.00 90.31 87 MET A O 1
ATOM 677 N N . TYR A 1 88 ? 1.817 -0.523 9.724 1.00 89.62 88 TYR A N 1
ATOM 678 C CA . TYR A 1 88 ? 1.102 -1.759 10.040 1.00 89.62 88 TYR A CA 1
ATOM 679 C C . TYR A 1 88 ? 0.908 -1.930 11.548 1.00 89.62 88 TYR A C 1
ATOM 681 O O . TYR A 1 88 ? -0.209 -2.177 11.994 1.00 89.62 88 TYR A O 1
ATOM 689 N N . GLU A 1 89 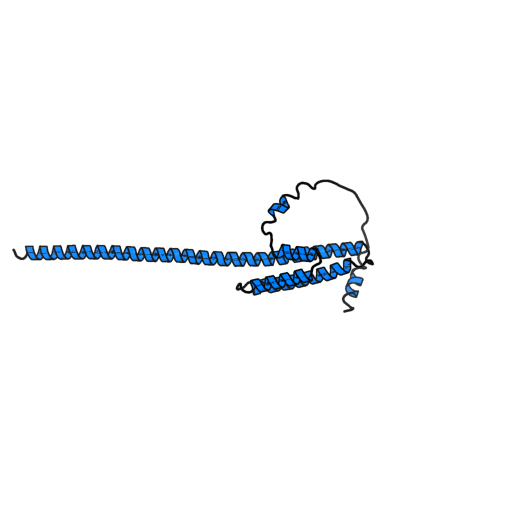? 1.966 -1.737 12.334 1.00 90.69 89 GLU A N 1
ATOM 690 C CA . GLU A 1 89 ? 1.911 -1.823 13.799 1.00 90.69 89 GLU A CA 1
ATOM 691 C C . GLU A 1 89 ? 0.960 -0.779 14.396 1.00 90.69 89 GLU A C 1
ATOM 693 O O . GLU A 1 89 ? 0.127 -1.107 15.241 1.00 90.69 89 GLU A O 1
ATOM 698 N N . GLN A 1 90 ? 1.014 0.463 13.904 1.00 91.56 90 GLN A N 1
ATOM 699 C CA . GLN A 1 90 ? 0.085 1.515 14.322 1.00 91.56 90 GLN A CA 1
ATOM 700 C C . GLN A 1 90 ? -1.362 1.195 13.934 1.00 91.56 90 GLN A C 1
ATOM 702 O O . GLN A 1 90 ? -2.278 1.424 14.722 1.00 91.56 90 GLN A O 1
ATOM 707 N N . SER A 1 91 ? -1.583 0.608 12.757 1.00 90.88 91 SER A N 1
ATOM 708 C CA . SER A 1 91 ? -2.920 0.186 12.331 1.00 90.88 91 SER A CA 1
ATOM 709 C C . SER A 1 91 ? -3.475 -0.924 13.235 1.00 90.88 91 SER A C 1
ATOM 711 O O . SER A 1 91 ? -4.622 -0.834 13.666 1.00 90.88 91 SER A O 1
ATOM 713 N N . GLU A 1 92 ? -2.670 -1.929 13.604 1.00 92.19 92 GLU A N 1
ATOM 714 C CA . GLU A 1 92 ? -3.078 -2.973 14.564 1.00 92.19 92 GLU A CA 1
ATOM 715 C C . GLU A 1 92 ? -3.409 -2.400 15.949 1.00 92.19 92 GLU A C 1
ATOM 717 O O . GLU A 1 92 ? -4.386 -2.811 16.590 1.00 92.19 92 GLU A O 1
ATOM 722 N N . PHE A 1 93 ? -2.617 -1.428 16.405 1.00 92.56 93 PHE A N 1
ATOM 723 C CA . PHE A 1 93 ? -2.838 -0.749 17.676 1.00 92.56 93 PHE A CA 1
ATOM 724 C C . PHE A 1 93 ? -4.154 0.035 17.679 1.00 92.56 93 PHE A C 1
ATOM 726 O O . PHE A 1 93 ? -4.950 -0.101 18.610 1.00 92.56 93 PHE A O 1
ATOM 733 N N . ILE A 1 94 ? -4.431 0.798 16.618 1.00 91.94 94 ILE A N 1
ATOM 734 C CA . ILE A 1 94 ? -5.678 1.560 16.480 1.00 91.94 94 ILE A CA 1
ATOM 735 C C . ILE A 1 94 ? -6.888 0.623 16.419 1.00 91.94 94 ILE A C 1
ATOM 737 O O . ILE A 1 94 ? -7.866 0.866 17.120 1.00 91.94 94 ILE A O 1
ATOM 741 N N . ILE A 1 95 ? -6.820 -0.483 15.666 1.00 91.62 95 ILE A N 1
ATOM 742 C CA . ILE A 1 95 ? -7.904 -1.484 15.625 1.00 91.62 95 ILE A CA 1
ATOM 743 C C . ILE A 1 95 ? -8.202 -2.021 17.032 1.00 91.62 95 ILE A C 1
ATOM 745 O O . ILE A 1 95 ? -9.363 -2.152 17.417 1.00 91.62 95 ILE A O 1
ATOM 749 N N . SER A 1 96 ? -7.162 -2.285 17.824 1.00 91.56 96 SER A N 1
ATOM 750 C CA . SER A 1 96 ? -7.311 -2.779 19.197 1.00 91.56 96 SER A CA 1
ATOM 751 C C . SER A 1 96 ? -7.917 -1.728 20.138 1.00 91.56 96 SER A C 1
ATOM 753 O O . SER A 1 96 ? -8.702 -2.075 21.018 1.00 91.56 96 SER A O 1
ATOM 755 N N . GLN A 1 97 ? -7.611 -0.442 19.941 1.00 91.00 97 GLN A N 1
ATOM 756 C CA . GLN A 1 97 ? -8.267 0.647 20.673 1.00 91.00 97 GLN A CA 1
ATOM 757 C C . GLN A 1 97 ? -9.743 0.789 20.292 1.00 91.00 97 GLN A C 1
ATOM 759 O O . GLN A 1 97 ? -10.589 0.908 21.177 1.00 91.00 97 GLN A O 1
ATOM 764 N N . ILE A 1 98 ? -10.066 0.733 18.994 1.00 89.44 98 ILE A N 1
ATOM 765 C CA . ILE A 1 98 ? -11.450 0.782 18.499 1.00 89.44 98 ILE A CA 1
ATOM 766 C C . ILE A 1 98 ? -12.265 -0.360 19.113 1.00 89.44 98 ILE A C 1
ATOM 768 O O . ILE A 1 98 ? -13.368 -0.126 19.600 1.00 89.44 98 ILE A O 1
ATOM 772 N N . GLU A 1 99 ? -11.707 -1.570 19.177 1.00 90.75 99 GLU A N 1
ATOM 773 C CA . GLU A 1 99 ? -12.347 -2.719 19.822 1.00 90.75 99 GLU A CA 1
ATOM 774 C C . GLU A 1 99 ? -12.648 -2.466 21.313 1.00 90.75 99 GLU A C 1
ATOM 776 O O . GLU A 1 99 ? -13.755 -2.736 21.783 1.00 90.75 99 GLU A O 1
ATOM 781 N N . GLN A 1 100 ? -11.694 -1.911 22.069 1.00 88.19 100 GLN A N 1
ATOM 782 C CA . GLN A 1 100 ? -11.873 -1.613 23.497 1.00 88.19 100 GLN A CA 1
ATOM 783 C C . GLN A 1 100 ? -12.915 -0.510 23.745 1.00 88.19 100 GLN A C 1
ATOM 785 O O . GLN A 1 100 ? -13.747 -0.628 24.654 1.00 88.19 100 GLN A O 1
ATOM 790 N N . LEU A 1 101 ? -12.897 0.553 22.934 1.00 84.88 101 LEU A N 1
ATOM 791 C CA . LEU A 1 101 ? -13.867 1.646 23.022 1.00 84.88 101 LEU A CA 1
ATOM 792 C C . LEU A 1 101 ? -15.263 1.195 22.570 1.00 84.88 101 LEU A C 1
ATOM 794 O O . LEU A 1 101 ? -16.250 1.536 23.223 1.00 84.88 101 LEU A O 1
ATOM 798 N N .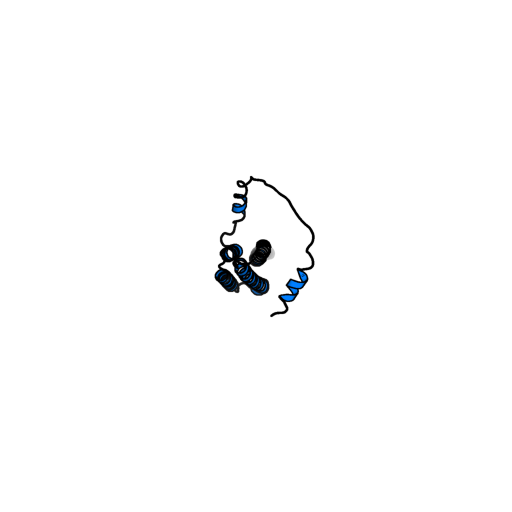 GLY A 1 102 ? -15.349 0.379 21.518 1.00 83.44 102 GLY A N 1
ATOM 799 C CA . GLY A 1 102 ? -16.595 -0.215 21.032 1.00 83.44 102 GLY A CA 1
ATOM 800 C C . GLY A 1 102 ? -17.281 -1.063 22.103 1.00 83.44 102 GLY A C 1
ATOM 801 O O . GLY A 1 102 ? -18.430 -0.799 22.453 1.00 83.44 102 GLY A O 1
ATOM 802 N N . ARG A 1 103 ? -16.541 -1.983 22.738 1.00 83.25 103 ARG A N 1
ATOM 803 C CA . ARG A 1 103 ? -17.048 -2.782 23.874 1.00 83.25 103 ARG A CA 1
ATOM 804 C C . ARG A 1 103 ? -17.474 -1.921 25.068 1.00 83.25 103 ARG A C 1
ATOM 806 O O . ARG A 1 103 ? -18.356 -2.299 25.833 1.00 83.25 103 ARG A O 1
ATOM 813 N N . SER A 1 104 ? -16.847 -0.759 25.256 1.00 76.50 104 SER A N 1
ATOM 814 C CA . SER A 1 104 ? -17.207 0.174 26.331 1.00 76.50 104 SER A CA 1
ATOM 815 C C . SER A 1 104 ? -18.509 0.929 26.042 1.00 76.50 104 SER A C 1
ATOM 817 O O . SER A 1 104 ? -19.255 1.206 26.979 1.00 76.50 104 SER A O 1
ATOM 819 N N . LYS A 1 105 ? -18.822 1.208 24.767 1.00 75.38 105 LYS A N 1
ATOM 820 C CA . LYS A 1 105 ? -20.090 1.825 24.334 1.00 75.38 105 LYS A CA 1
ATOM 821 C C . LYS A 1 105 ? -21.301 0.920 24.588 1.00 75.38 105 LYS A C 1
ATOM 823 O O . LYS A 1 105 ? -22.373 1.422 24.917 1.00 75.38 105 LYS A O 1
ATOM 828 N N . GLU A 1 106 ? -21.129 -0.395 24.457 1.00 74.00 106 GLU A N 1
ATOM 829 C CA . GLU A 1 106 ? -22.192 -1.396 24.651 1.00 74.00 106 GLU A CA 1
ATOM 830 C C . GLU A 1 106 ? -22.638 -1.546 26.115 1.00 74.00 106 GLU A C 1
ATOM 832 O O . GLU A 1 106 ? -23.678 -2.143 26.390 1.00 74.00 106 GLU A O 1
ATOM 837 N N . LYS A 1 107 ? -21.897 -0.976 27.076 1.00 77.56 107 LYS A N 1
ATOM 838 C CA . LYS A 1 107 ? -22.270 -1.033 28.491 1.00 77.56 107 LYS A CA 1
ATOM 839 C C . LYS A 1 107 ? -23.530 -0.182 28.747 1.00 77.56 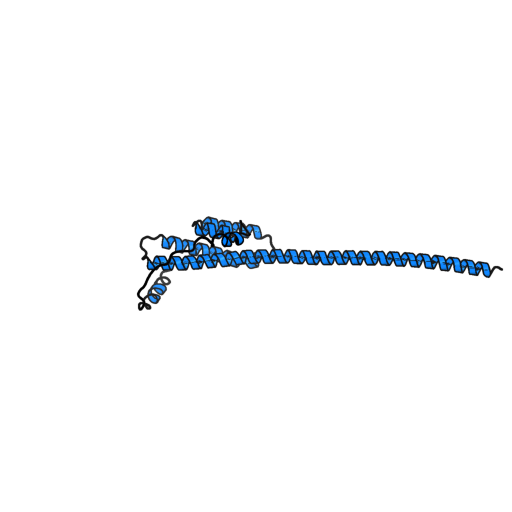107 LYS A C 1
ATOM 841 O O . LYS A 1 107 ? -23.516 1.033 28.523 1.00 77.56 107 LYS A O 1
ATOM 846 N N . PRO A 1 108 ? -24.621 -0.778 29.268 1.00 68.81 108 PRO A N 1
ATOM 847 C CA . PRO A 1 108 ? -25.905 -0.091 29.415 1.00 68.81 108 PRO A CA 1
ATOM 848 C C . PRO A 1 108 ? -25.881 1.031 30.463 1.00 68.81 108 PRO A C 1
ATOM 850 O O . PRO A 1 108 ? -26.707 1.936 30.392 1.00 68.81 108 PRO A O 1
ATOM 853 N N . SER A 1 109 ? -24.911 1.022 31.383 1.00 74.44 109 SER A N 1
ATOM 854 C CA . SER A 1 109 ? -24.830 1.932 32.531 1.00 74.44 109 SER A CA 1
ATOM 855 C C . SER A 1 109 ? -24.260 3.327 32.238 1.00 74.44 109 SER A C 1
ATOM 857 O O . SER A 1 109 ? -24.166 4.128 33.164 1.00 74.44 109 SER A O 1
ATOM 859 N N . LEU A 1 110 ? -23.838 3.638 31.004 1.00 72.19 110 LEU A N 1
ATOM 860 C CA . LEU A 1 110 ? -23.240 4.946 30.704 1.00 72.19 110 LEU A CA 1
ATOM 861 C C . LEU A 1 110 ? -24.289 6.031 30.380 1.00 72.19 110 LEU A C 1
ATOM 863 O O . LEU A 1 110 ? -25.171 5.789 29.544 1.00 72.19 110 LEU A O 1
ATOM 867 N N . PRO A 1 111 ? -24.144 7.248 30.946 1.00 82.44 111 PRO A N 1
ATOM 868 C CA . PRO A 1 111 ? -24.892 8.440 30.549 1.00 82.44 111 PRO A CA 1
ATOM 869 C C . PRO A 1 111 ? -24.768 8.755 29.051 1.00 82.44 111 PRO A C 1
ATOM 871 O O . PRO A 1 111 ? -23.726 8.522 28.434 1.00 82.44 111 PRO A O 1
ATOM 874 N N . LEU A 1 112 ? -25.811 9.358 28.467 1.00 80.50 112 LEU A N 1
ATOM 875 C CA . LEU A 1 112 ? -25.867 9.692 27.036 1.00 80.50 112 LEU A CA 1
ATOM 876 C C . LEU A 1 112 ? -24.704 10.598 26.585 1.00 80.50 112 LEU A C 1
ATOM 878 O O . LEU A 1 112 ? -24.091 10.335 25.554 1.00 80.50 112 LEU A O 1
ATOM 882 N N . ALA A 1 113 ? -24.334 11.591 27.400 1.00 81.19 113 ALA A N 1
ATOM 883 C CA . ALA A 1 113 ? -23.202 12.483 27.130 1.00 81.19 113 ALA A CA 1
ATOM 884 C C . ALA A 1 113 ? -21.853 11.736 27.072 1.00 81.19 113 ALA A C 1
ATOM 886 O O . ALA A 1 113 ? -20.999 12.030 26.238 1.00 81.19 113 ALA A O 1
ATOM 887 N N . GLN A 1 114 ? -21.661 10.712 27.912 1.00 76.06 114 GLN A N 1
ATOM 888 C CA . GLN A 1 114 ? -20.457 9.875 27.853 1.00 76.06 114 GLN A CA 1
ATOM 889 C C . GLN A 1 114 ? -20.461 8.972 26.614 1.00 76.06 114 GLN A C 1
ATOM 891 O O . GLN A 1 114 ? -19.417 8.784 25.990 1.00 76.06 114 GLN A O 1
ATOM 896 N N . LYS A 1 115 ? -21.630 8.461 26.206 1.00 83.25 115 LYS A N 1
ATOM 897 C CA . LYS A 1 115 ? -21.778 7.694 24.958 1.00 83.25 115 LYS A CA 1
ATOM 898 C C . LYS A 1 115 ? -21.445 8.536 23.719 1.00 83.25 115 LYS A C 1
ATOM 900 O O . LYS A 1 115 ? -20.796 8.017 22.813 1.00 83.25 115 LYS A O 1
ATOM 905 N N . GLN A 1 116 ? -21.816 9.819 23.701 1.00 85.69 116 GLN A N 1
ATOM 906 C CA . GLN A 1 116 ? -21.449 10.761 22.633 1.00 85.69 116 GLN A CA 1
ATOM 907 C C . GLN A 1 116 ? -19.935 11.005 22.580 1.00 85.69 116 GLN A C 1
ATOM 909 O O . GLN A 1 116 ? -19.328 10.799 21.532 1.00 85.69 116 GLN A O 1
ATOM 914 N N . ARG A 1 117 ? -19.292 11.295 23.721 1.00 83.12 117 ARG A N 1
ATOM 915 C CA . ARG A 1 117 ? -17.825 11.455 23.794 1.00 83.12 117 ARG A CA 1
ATOM 916 C C . ARG A 1 117 ? -17.067 10.208 23.326 1.00 83.12 117 ARG A C 1
ATOM 918 O O . ARG A 1 117 ? -16.033 10.308 22.668 1.00 83.12 117 ARG A O 1
ATOM 925 N N . ILE A 1 118 ? -17.562 9.012 23.658 1.00 84.00 118 ILE A N 1
ATOM 926 C CA . ILE A 1 118 ? -16.978 7.751 23.174 1.00 84.00 118 ILE A CA 1
ATOM 927 C C . ILE A 1 118 ? -17.145 7.626 21.656 1.00 84.00 118 ILE A C 1
ATOM 929 O O . ILE A 1 118 ? -16.214 7.191 20.983 1.00 84.00 118 ILE A O 1
ATOM 933 N N . GLN A 1 119 ? -18.297 8.015 21.109 1.00 85.06 119 GLN A N 1
ATOM 934 C CA . GLN A 1 119 ? -18.553 7.979 19.670 1.00 85.06 119 GLN A CA 1
ATOM 935 C C . GLN A 1 119 ? -17.656 8.949 18.890 1.00 85.06 119 GLN A C 1
ATOM 937 O O . GLN A 1 119 ? -17.114 8.558 17.860 1.00 85.06 119 GLN A O 1
ATOM 942 N N . GLU A 1 120 ? -17.439 10.163 19.393 1.00 88.00 120 GLU A N 1
ATOM 943 C CA . GLU A 1 120 ? -16.498 11.126 18.804 1.00 88.00 120 GLU A CA 1
ATOM 944 C C . GLU A 1 120 ? -15.066 10.579 18.794 1.00 88.00 120 GLU A C 1
ATOM 946 O O . GLU A 1 120 ? -14.390 10.601 17.764 1.00 88.00 120 GLU A O 1
ATOM 951 N N . LYS A 1 121 ? -14.619 9.993 19.915 1.00 87.94 121 LYS A N 1
ATOM 952 C CA . LYS A 1 121 ? -13.307 9.330 19.992 1.00 87.94 121 LYS A CA 1
ATOM 953 C C . LYS A 1 121 ? -13.197 8.158 19.019 1.00 87.94 121 LYS A C 1
ATOM 955 O O . LYS A 1 121 ? -12.161 7.992 18.378 1.00 87.94 121 LYS A O 1
ATOM 960 N N . LEU A 1 122 ? -14.256 7.359 18.885 1.00 87.19 122 LEU A N 1
ATOM 961 C CA . LEU A 1 122 ? -14.305 6.249 17.937 1.00 87.19 122 LEU A CA 1
ATOM 962 C C . LEU A 1 122 ? -14.148 6.760 16.500 1.00 87.19 122 LEU A C 1
ATOM 964 O O . LEU A 1 122 ? -13.347 6.214 15.746 1.00 87.19 122 LEU A O 1
ATOM 968 N N . LEU A 1 123 ? -14.854 7.836 16.143 1.00 88.25 123 LEU A N 1
ATOM 969 C CA . LEU A 1 123 ? -14.775 8.449 14.819 1.00 88.25 123 LEU A CA 1
ATOM 970 C C . LEU A 1 123 ? -13.362 8.973 14.518 1.00 88.25 123 LEU A C 1
ATOM 972 O O . LEU A 1 123 ? -12.828 8.714 13.440 1.00 88.25 123 LEU A O 1
ATOM 976 N N . GLY A 1 124 ? -12.713 9.619 15.492 1.00 86.81 124 GLY A N 1
ATOM 977 C CA . GLY A 1 124 ? -11.320 10.063 15.367 1.00 86.81 124 GLY A CA 1
ATOM 978 C C . GLY A 1 124 ? -10.327 8.911 15.159 1.00 86.81 124 GLY A C 1
ATOM 979 O O . GLY A 1 124 ? -9.405 9.016 14.343 1.00 86.81 124 GLY A O 1
ATOM 980 N N . LEU A 1 125 ? -10.532 7.778 15.841 1.00 89.69 125 LEU A N 1
ATOM 981 C CA . LEU A 1 125 ? -9.732 6.566 15.629 1.00 89.69 125 LEU A CA 1
ATOM 982 C C . LEU A 1 125 ? -9.980 5.949 14.247 1.00 89.69 125 LEU A C 1
ATOM 984 O O . LEU A 1 125 ? -9.027 5.513 13.602 1.00 89.69 125 LEU A O 1
ATOM 988 N N . PHE A 1 126 ? -11.225 5.945 13.764 1.00 88.88 126 PHE A N 1
ATOM 989 C CA . PHE A 1 126 ? -11.562 5.484 12.415 1.00 88.88 126 PHE A CA 1
ATOM 990 C C . PHE A 1 126 ? -10.897 6.335 11.328 1.00 88.88 126 PHE A C 1
ATOM 992 O O . PHE A 1 126 ? -10.321 5.781 10.390 1.00 88.88 126 PHE A O 1
ATOM 999 N N . GLU A 1 127 ? -10.916 7.664 11.457 1.00 89.31 127 GLU A N 1
ATOM 1000 C CA . GLU A 1 127 ? -10.255 8.546 10.488 1.00 89.31 127 GLU A CA 1
ATOM 1001 C C . GLU A 1 127 ? -8.727 8.391 10.548 1.00 89.31 127 GLU A C 1
ATOM 1003 O O . GLU A 1 127 ? -8.059 8.333 9.513 1.00 89.31 127 GLU A O 1
ATOM 1008 N N . SER A 1 128 ? -8.166 8.214 11.750 1.00 89.25 128 SER A N 1
ATOM 1009 C CA . SER A 1 128 ? -6.741 7.902 11.922 1.00 89.25 128 SER A CA 1
ATOM 1010 C C . SER A 1 128 ? -6.373 6.591 11.227 1.00 89.25 128 SER A C 1
ATOM 1012 O O . SER A 1 128 ? -5.412 6.548 10.459 1.00 89.25 128 SER A O 1
ATOM 1014 N N . LEU A 1 129 ? -7.167 5.534 11.431 1.00 89.81 129 LEU A N 1
ATOM 1015 C CA . LEU A 1 129 ? -6.991 4.241 10.773 1.00 89.81 129 LEU A CA 1
ATOM 1016 C C . LEU A 1 129 ? -7.022 4.399 9.247 1.00 89.81 129 LEU A C 1
ATOM 1018 O O . LEU A 1 129 ? -6.093 3.983 8.558 1.00 89.81 129 LEU A O 1
ATOM 1022 N N . LYS A 1 130 ? -8.043 5.075 8.715 1.00 90.00 130 LYS A N 1
ATOM 1023 C CA . LYS A 1 130 ? -8.180 5.373 7.282 1.00 90.00 130 LYS A CA 1
ATOM 1024 C C . LYS A 1 130 ? -6.961 6.113 6.723 1.00 90.00 130 LYS A C 1
ATOM 1026 O O . LYS A 1 130 ? -6.499 5.771 5.634 1.00 90.00 130 LYS A O 1
ATOM 1031 N N . SER A 1 131 ? -6.419 7.077 7.466 1.00 89.69 131 SER A N 1
ATOM 1032 C CA . SER A 1 131 ? -5.208 7.816 7.092 1.00 89.69 131 SER A CA 1
ATOM 1033 C C . SER A 1 131 ? -3.972 6.910 7.022 1.00 89.69 131 SER A C 1
ATOM 1035 O O . SER A 1 131 ? -3.247 6.930 6.024 1.00 89.69 131 SER A O 1
ATOM 1037 N N . TYR A 1 132 ? -3.753 6.050 8.024 1.00 89.81 132 TYR A N 1
ATOM 1038 C CA . TYR A 1 132 ? -2.634 5.100 8.012 1.00 89.81 132 TYR A CA 1
ATOM 1039 C C . TYR A 1 132 ? -2.740 4.084 6.873 1.00 89.81 132 TYR A C 1
ATOM 1041 O O . TYR A 1 132 ? -1.751 3.856 6.176 1.00 89.81 132 TYR A O 1
ATOM 1049 N N . LEU A 1 133 ? -3.928 3.529 6.619 1.00 88.62 133 LEU A N 1
ATOM 1050 C CA . LEU A 1 133 ? -4.122 2.610 5.496 1.00 88.62 133 LEU A CA 1
ATOM 1051 C C . LEU A 1 133 ? -3.943 3.308 4.144 1.00 88.62 133 LEU A C 1
ATOM 1053 O O . LEU A 1 133 ? -3.323 2.743 3.247 1.00 88.62 133 LEU A O 1
ATOM 1057 N N . GLY A 1 134 ? -4.408 4.553 4.004 1.00 87.06 134 GLY A N 1
ATOM 1058 C CA . GLY A 1 134 ? -4.162 5.354 2.803 1.00 87.06 134 GLY A CA 1
ATOM 1059 C C . GLY A 1 134 ? -2.670 5.598 2.553 1.00 87.06 134 GLY A C 1
ATOM 1060 O O . GLY A 1 134 ? -2.202 5.479 1.423 1.00 87.06 134 GLY A O 1
ATOM 1061 N N . ARG A 1 135 ? -1.894 5.860 3.611 1.00 87.25 135 ARG A N 1
ATOM 1062 C CA . ARG A 1 135 ? -0.433 6.002 3.521 1.00 87.25 135 ARG A CA 1
ATOM 1063 C C . ARG A 1 135 ? 0.261 4.703 3.111 1.00 87.25 135 ARG A C 1
ATOM 1065 O O . ARG A 1 135 ? 1.179 4.757 2.296 1.00 87.25 135 ARG A O 1
ATOM 1072 N N . ILE A 1 136 ? -0.181 3.550 3.619 1.00 87.75 136 ILE A N 1
ATOM 1073 C CA . ILE A 1 136 ? 0.339 2.238 3.193 1.00 87.75 136 ILE A CA 1
ATOM 1074 C C . ILE A 1 136 ? 0.128 2.057 1.683 1.00 87.75 136 ILE A C 1
ATOM 1076 O O . ILE A 1 136 ? 1.069 1.733 0.962 1.00 87.75 136 ILE A O 1
ATOM 1080 N N . GLU A 1 137 ? -1.075 2.346 1.184 1.00 86.19 137 GLU A N 1
ATOM 1081 C CA . GLU A 1 137 ? -1.393 2.255 -0.245 1.00 86.19 137 GLU A CA 1
ATOM 1082 C C . GLU A 1 137 ? -0.611 3.262 -1.103 1.00 86.19 137 GLU A C 1
ATOM 1084 O O . GLU A 1 137 ? -0.232 2.954 -2.236 1.00 86.19 137 GLU A O 1
ATOM 1089 N N . GLN A 1 138 ? -0.338 4.455 -0.574 1.00 86.38 138 GLN A N 1
ATOM 1090 C CA . GLN A 1 138 ? 0.483 5.455 -1.250 1.00 86.38 138 GLN A CA 1
ATOM 1091 C C . GLN A 1 138 ? 1.931 4.980 -1.398 1.00 86.38 138 GLN A C 1
ATOM 1093 O O . GLN A 1 138 ? 2.480 5.038 -2.495 1.00 86.38 138 GLN A O 1
ATOM 1098 N N . VAL A 1 139 ? 2.525 4.436 -0.330 1.00 85.56 139 VAL A N 1
ATOM 1099 C CA . VAL A 1 139 ? 3.882 3.866 -0.375 1.00 85.56 139 VAL A CA 1
ATOM 1100 C C . VAL A 1 139 ? 3.970 2.743 -1.414 1.00 85.56 139 VAL A C 1
ATOM 1102 O O . VAL A 1 139 ? 4.977 2.627 -2.113 1.00 85.56 139 VAL A O 1
ATOM 1105 N N . GLU A 1 140 ? 2.917 1.940 -1.573 1.00 82.50 140 GLU A N 1
ATOM 1106 C CA . GLU A 1 140 ? 2.857 0.910 -2.619 1.00 82.50 140 GLU A CA 1
ATOM 1107 C C . GLU A 1 140 ? 2.851 1.485 -4.023 1.00 82.50 140 GLU A C 1
ATOM 1109 O O . GLU A 1 140 ? 3.575 0.999 -4.894 1.00 82.50 140 GLU A O 1
ATOM 1114 N N . ASN A 1 141 ? 2.017 2.494 -4.256 1.00 82.62 141 ASN A N 1
ATOM 1115 C CA . ASN A 1 141 ? 1.947 3.145 -5.553 1.00 82.62 141 ASN A CA 1
ATOM 1116 C C . ASN A 1 141 ? 3.284 3.819 -5.888 1.00 82.62 141 ASN A C 1
ATOM 1118 O O . ASN A 1 141 ? 3.773 3.659 -7.004 1.00 82.62 141 ASN A O 1
ATOM 1122 N N . ASP A 1 142 ? 3.928 4.465 -4.917 1.00 84.44 142 ASP A N 1
ATOM 1123 C CA . ASP A 1 142 ? 5.233 5.103 -5.100 1.00 84.44 142 ASP A CA 1
ATOM 1124 C C . ASP A 1 142 ? 6.330 4.095 -5.467 1.00 84.44 142 ASP A C 1
ATOM 1126 O O . ASP A 1 142 ? 7.151 4.361 -6.349 1.00 84.44 142 ASP A O 1
ATOM 1130 N N . LEU A 1 143 ? 6.350 2.924 -4.822 1.00 81.06 143 LEU A N 1
ATOM 1131 C CA . LEU A 1 143 ? 7.307 1.863 -5.148 1.00 81.06 143 LEU A CA 1
ATOM 1132 C C . LEU A 1 143 ? 7.062 1.298 -6.552 1.00 81.06 143 LEU A C 1
ATOM 1134 O O . LEU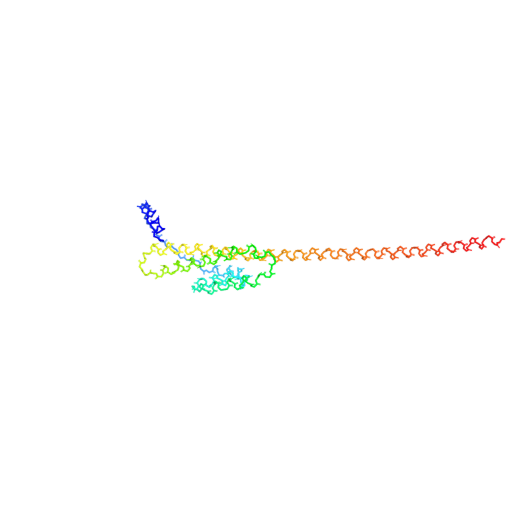 A 1 143 ? 8.002 1.208 -7.338 1.00 81.06 143 LEU A O 1
ATOM 1138 N N . LYS A 1 144 ? 5.803 1.028 -6.919 1.00 79.06 144 LYS A N 1
ATOM 1139 C CA . LYS A 1 144 ? 5.451 0.570 -8.275 1.00 79.06 144 LYS A CA 1
ATOM 1140 C C . LYS A 1 144 ? 5.847 1.587 -9.344 1.00 79.06 144 LYS A C 1
ATOM 1142 O O . LYS A 1 144 ? 6.428 1.224 -10.363 1.00 79.06 144 LYS A O 1
ATOM 1147 N N . VAL A 1 145 ? 5.560 2.869 -9.118 1.00 79.94 145 VAL A N 1
ATOM 1148 C CA . VAL A 1 145 ? 5.902 3.944 -10.061 1.00 79.94 145 VAL A CA 1
ATOM 1149 C C . VAL A 1 145 ? 7.416 4.080 -10.210 1.00 79.94 145 VAL A C 1
ATOM 1151 O O . VAL A 1 145 ? 7.903 4.319 -11.317 1.00 79.94 145 VAL A O 1
ATOM 1154 N N . ARG A 1 146 ? 8.181 3.905 -9.126 1.00 78.62 146 ARG A N 1
ATOM 1155 C CA . ARG A 1 146 ? 9.647 3.907 -9.184 1.00 78.62 146 ARG A CA 1
ATOM 1156 C C . ARG A 1 146 ? 10.198 2.770 -10.039 1.00 78.62 146 ARG A C 1
ATOM 1158 O O . ARG A 1 146 ? 11.059 3.041 -10.872 1.00 78.62 146 ARG A O 1
ATOM 1165 N N . ASP A 1 147 ? 9.690 1.554 -9.884 1.00 76.25 147 ASP A N 1
ATOM 1166 C CA . ASP A 1 147 ? 10.150 0.396 -10.663 1.00 76.25 147 ASP A CA 1
ATOM 1167 C C . ASP A 1 147 ? 9.809 0.544 -12.156 1.00 76.25 147 ASP A C 1
ATOM 1169 O O . ASP A 1 147 ? 10.637 0.287 -13.036 1.00 76.25 147 ASP A O 1
ATOM 1173 N N . LEU A 1 148 ? 8.619 1.068 -12.463 1.00 75.25 148 LEU A N 1
ATOM 1174 C CA . LEU A 1 148 ? 8.220 1.399 -13.834 1.00 75.25 148 LEU A CA 1
ATOM 1175 C C . LEU A 1 148 ? 9.101 2.498 -14.439 1.00 75.25 148 LEU A C 1
ATOM 1177 O O . LEU A 1 148 ? 9.506 2.421 -15.597 1.00 75.25 148 LEU A O 1
ATOM 1181 N N . ARG A 1 149 ? 9.450 3.522 -13.655 1.00 76.44 149 ARG A N 1
ATOM 1182 C CA . ARG A 1 149 ? 10.353 4.576 -14.122 1.00 76.44 149 ARG A CA 1
ATOM 1183 C C . ARG A 1 149 ? 11.760 4.032 -14.361 1.00 76.44 149 ARG A C 1
ATOM 1185 O O . ARG A 1 149 ? 12.367 4.383 -15.368 1.00 76.44 149 ARG A O 1
ATOM 1192 N N . ALA A 1 150 ? 12.264 3.175 -13.478 1.00 77.88 150 ALA A N 1
ATOM 1193 C CA . ALA A 1 150 ? 13.579 2.562 -13.627 1.00 77.88 150 ALA A CA 1
ATOM 1194 C C . ALA A 1 150 ? 13.651 1.682 -14.886 1.00 77.88 150 ALA A C 1
ATOM 1196 O O . ALA A 1 150 ? 14.565 1.847 -15.692 1.00 77.88 150 ALA A O 1
ATOM 1197 N N . SER A 1 151 ? 12.653 0.825 -15.118 1.00 81.88 151 SER A N 1
ATOM 1198 C CA . SER A 1 151 ? 12.578 0.014 -16.343 1.00 81.88 151 SER A CA 1
ATOM 1199 C C . SER A 1 151 ? 12.453 0.868 -17.610 1.00 81.88 151 SER A C 1
ATOM 1201 O O . SER A 1 151 ? 13.103 0.570 -18.609 1.00 81.88 151 SER A O 1
ATOM 1203 N N . ALA A 1 152 ? 11.718 1.984 -17.564 1.00 80.50 152 ALA A N 1
ATOM 1204 C CA . ALA A 1 152 ? 11.646 2.925 -18.681 1.00 80.50 152 ALA A CA 1
ATOM 1205 C C . ALA A 1 152 ? 12.997 3.600 -18.984 1.00 80.50 152 ALA A C 1
ATOM 1207 O O . ALA A 1 152 ? 13.335 3.807 -20.150 1.00 80.50 152 ALA A O 1
ATOM 1208 N N . TRP A 1 153 ? 13.785 3.935 -17.957 1.00 89.31 153 TRP A N 1
ATOM 1209 C CA . TRP A 1 153 ? 15.142 4.461 -18.140 1.00 89.31 153 TRP A CA 1
ATOM 1210 C C . TRP A 1 153 ? 16.066 3.421 -18.768 1.00 89.31 153 TRP A C 1
ATOM 1212 O O . TRP A 1 153 ? 16.754 3.729 -19.738 1.00 89.31 153 TRP A O 1
ATOM 1222 N N . VAL A 1 154 ? 16.027 2.184 -18.270 1.00 87.56 154 VAL A N 1
ATOM 1223 C CA . VAL A 1 154 ? 16.808 1.074 -18.832 1.00 87.56 154 VAL A CA 1
ATOM 1224 C C . VAL A 1 154 ? 16.435 0.835 -20.293 1.00 87.56 154 VAL A C 1
ATOM 1226 O O . VAL A 1 154 ? 17.324 0.718 -21.131 1.00 87.56 154 VAL A O 1
ATOM 1229 N N . LEU A 1 155 ? 15.142 0.840 -20.626 1.00 89.50 155 LEU A N 1
ATOM 1230 C CA . LEU A 1 155 ? 14.674 0.653 -21.998 1.00 89.50 155 LEU A CA 1
ATOM 1231 C C . LEU A 1 155 ? 15.144 1.777 -22.927 1.00 89.50 155 LEU A C 1
ATOM 1233 O O . LEU A 1 155 ? 15.616 1.502 -24.027 1.00 89.50 155 LEU A O 1
ATOM 1237 N N . ARG A 1 156 ? 15.064 3.041 -22.492 1.00 89.00 156 ARG A N 1
ATOM 1238 C CA . ARG A 1 156 ? 15.582 4.174 -23.277 1.00 89.00 156 ARG A CA 1
ATOM 1239 C C . ARG A 1 156 ? 17.077 4.036 -23.539 1.00 89.00 156 ARG A C 1
ATOM 1241 O O . ARG A 1 156 ? 17.500 4.184 -24.681 1.00 89.00 156 ARG A O 1
ATOM 1248 N N . THR A 1 157 ? 17.861 3.709 -22.513 1.00 92.69 157 THR A N 1
ATOM 1249 C CA . THR A 1 157 ? 19.304 3.479 -22.662 1.00 92.69 157 THR A CA 1
ATOM 1250 C C . THR A 1 157 ? 19.583 2.309 -23.596 1.00 92.69 157 THR A C 1
ATOM 1252 O O . THR A 1 157 ? 20.442 2.417 -24.463 1.00 92.69 157 THR A O 1
ATOM 1255 N N . PHE A 1 158 ? 18.820 1.223 -23.483 1.00 93.31 158 PHE A N 1
ATOM 1256 C CA . PHE A 1 158 ? 18.945 0.067 -24.363 1.00 93.31 158 PHE A CA 1
ATOM 1257 C C . PHE A 1 158 ? 18.693 0.436 -25.832 1.00 93.31 158 PHE A C 1
ATOM 1259 O O . PHE A 1 158 ? 19.503 0.099 -26.692 1.00 93.31 158 PHE A O 1
ATOM 1266 N N . VAL A 1 159 ? 17.632 1.195 -26.121 1.00 94.44 159 VAL A N 1
ATOM 1267 C CA . VAL A 1 159 ? 17.332 1.676 -27.481 1.00 94.44 159 VAL A CA 1
ATOM 1268 C C . VAL A 1 159 ? 18.454 2.568 -28.017 1.00 94.44 159 VAL A C 1
ATOM 1270 O O . VAL A 1 159 ? 18.868 2.402 -29.163 1.00 94.44 159 VAL A O 1
ATOM 1273 N N . ILE A 1 160 ? 18.992 3.472 -27.192 1.00 94.25 160 ILE A N 1
ATOM 1274 C CA . ILE A 1 160 ? 20.127 4.324 -27.577 1.00 94.25 160 ILE A CA 1
ATOM 1275 C C . ILE A 1 160 ? 21.367 3.470 -27.868 1.00 94.25 160 ILE A C 1
ATOM 1277 O O . ILE A 1 160 ? 22.018 3.682 -28.886 1.00 94.25 160 ILE A O 1
ATOM 1281 N N . CYS A 1 161 ? 21.677 2.476 -27.031 1.00 95.12 161 CYS A N 1
ATOM 1282 C CA . CYS A 1 161 ? 22.800 1.566 -27.258 1.00 95.12 161 CYS A CA 1
ATOM 1283 C C . CYS A 1 161 ? 22.660 0.795 -28.575 1.00 95.12 161 CYS A C 1
ATOM 1285 O O . CYS A 1 161 ? 23.626 0.715 -29.331 1.00 95.12 161 CYS A O 1
ATOM 1287 N N . VAL A 1 162 ? 21.468 0.268 -28.876 1.00 94.31 162 VAL A N 1
ATOM 1288 C CA . VAL A 1 162 ? 21.197 -0.429 -30.145 1.00 94.31 162 VAL A CA 1
ATOM 1289 C C . VAL A 1 162 ? 21.377 0.517 -31.331 1.00 94.31 162 VAL A C 1
ATOM 1291 O O . VAL A 1 162 ? 22.025 0.155 -32.311 1.00 94.31 162 VAL A O 1
ATOM 1294 N N . PHE A 1 163 ? 20.864 1.743 -31.232 1.00 96.06 163 PHE A N 1
ATOM 1295 C CA . PHE A 1 163 ? 21.000 2.742 -32.289 1.00 96.06 163 PHE A CA 1
ATOM 1296 C C . PHE A 1 163 ? 22.463 3.133 -32.533 1.00 96.06 163 PHE A C 1
ATOM 1298 O O . PHE A 1 163 ? 22.911 3.177 -33.677 1.00 96.06 163 PHE A O 1
ATOM 1305 N N . VAL A 1 164 ? 23.232 3.361 -31.465 1.00 96.19 164 VAL A N 1
ATOM 1306 C CA . VAL A 1 164 ? 24.665 3.673 -31.554 1.00 96.19 164 VAL A CA 1
ATOM 1307 C C . VAL A 1 164 ? 25.437 2.503 -32.161 1.00 96.19 164 VAL A C 1
ATOM 1309 O O . VAL A 1 164 ? 26.242 2.717 -33.064 1.00 96.19 164 VAL A O 1
ATOM 1312 N N . ALA A 1 165 ? 25.170 1.267 -31.733 1.00 93.88 165 ALA A N 1
ATOM 1313 C CA . ALA A 1 165 ? 25.810 0.084 -32.306 1.00 93.88 165 ALA A CA 1
ATOM 1314 C C . ALA A 1 165 ? 25.522 -0.049 -33.810 1.00 93.88 165 ALA A C 1
ATOM 1316 O O . ALA A 1 165 ? 26.437 -0.289 -34.596 1.00 93.88 165 ALA A O 1
ATOM 1317 N N . PHE A 1 166 ? 24.273 0.181 -34.221 1.00 94.88 166 PHE A N 1
ATOM 1318 C CA . PHE A 1 166 ? 23.890 0.171 -35.630 1.00 94.88 166 PHE A CA 1
ATOM 1319 C C . PHE A 1 166 ? 24.602 1.270 -36.432 1.00 94.88 166 PHE A C 1
ATOM 1321 O O . PHE A 1 166 ? 25.127 1.005 -37.510 1.00 94.88 166 PHE A O 1
ATOM 1328 N N . ALA A 1 167 ? 24.692 2.486 -35.887 1.00 93.50 167 ALA A N 1
ATOM 1329 C CA . ALA A 1 167 ? 25.403 3.591 -36.525 1.00 93.50 167 ALA A CA 1
ATOM 1330 C C . ALA A 1 167 ? 26.903 3.296 -36.710 1.00 93.50 167 ALA A C 1
ATOM 1332 O O . ALA A 1 167 ? 27.472 3.627 -37.753 1.00 93.50 167 ALA A O 1
ATOM 1333 N N . VAL A 1 168 ? 27.541 2.641 -35.733 1.00 94.38 168 VAL A N 1
ATOM 1334 C CA . VAL A 1 168 ? 28.948 2.215 -35.827 1.00 94.38 168 VAL A CA 1
ATOM 1335 C C . VAL A 1 168 ? 29.133 1.162 -36.918 1.00 94.38 168 VAL A C 1
ATOM 1337 O O . VAL A 1 168 ? 30.049 1.295 -37.729 1.00 94.38 168 VAL A O 1
ATOM 1340 N N . LEU A 1 169 ? 28.256 0.156 -36.985 1.00 92.38 169 LEU A N 1
ATOM 1341 C CA . LEU A 1 169 ? 28.305 -0.873 -38.030 1.00 92.38 169 LEU A CA 1
ATOM 1342 C C . LEU A 1 169 ? 28.112 -0.273 -39.428 1.00 92.38 169 LEU A C 1
ATOM 1344 O O . LEU A 1 169 ? 28.931 -0.517 -40.311 1.00 92.38 169 LEU A O 1
ATOM 1348 N N . ALA A 1 170 ? 27.108 0.589 -39.603 1.00 90.44 170 ALA A N 1
ATOM 1349 C CA . ALA A 1 170 ? 26.862 1.277 -40.870 1.00 90.44 170 ALA A CA 1
ATOM 1350 C C . ALA A 1 170 ? 28.058 2.152 -41.293 1.00 90.44 170 ALA A C 1
ATOM 1352 O O . ALA A 1 170 ? 28.450 2.166 -42.461 1.00 90.44 170 ALA A O 1
ATOM 1353 N N . SER A 1 171 ? 28.684 2.847 -40.337 1.00 89.06 171 SER A N 1
ATOM 1354 C CA . SER A 1 171 ? 29.878 3.664 -40.594 1.00 89.06 171 SER A CA 1
ATOM 1355 C C . SER A 1 171 ? 31.090 2.808 -40.977 1.00 89.06 171 SER A C 1
ATOM 1357 O O . SER A 1 171 ? 31.852 3.177 -41.871 1.00 89.06 171 SER A O 1
ATOM 1359 N N . HIS A 1 172 ? 31.266 1.654 -40.327 1.00 91.19 172 HIS A N 1
ATOM 1360 C CA . HIS A 1 172 ? 32.331 0.708 -40.648 1.00 91.19 172 HIS A CA 1
ATOM 1361 C C . HIS A 1 172 ? 32.163 0.127 -42.060 1.00 91.19 172 HIS A C 1
ATOM 1363 O O . HIS A 1 172 ? 33.123 0.087 -42.831 1.00 91.19 172 HIS A O 1
ATOM 1369 N N . GLU A 1 173 ? 30.944 -0.265 -42.436 1.00 86.00 173 GLU A N 1
ATOM 1370 C CA . GLU A 1 173 ? 30.642 -0.749 -43.786 1.00 86.00 173 GLU A CA 1
ATOM 1371 C C . GLU A 1 173 ? 30.906 0.327 -44.847 1.00 86.00 173 GLU A C 1
ATOM 1373 O O . GLU A 1 173 ? 31.589 0.050 -45.838 1.00 86.00 173 GLU A O 1
ATOM 1378 N N . ALA A 1 174 ? 30.475 1.569 -44.612 1.00 82.44 174 ALA A N 1
ATOM 1379 C CA . ALA A 1 174 ? 30.730 2.683 -45.524 1.00 82.44 174 ALA A CA 1
ATOM 1380 C C . ALA A 1 174 ? 32.236 2.939 -45.732 1.00 82.44 174 ALA A C 1
ATOM 1382 O O . ALA A 1 174 ? 32.698 3.069 -46.868 1.00 82.44 174 ALA A O 1
ATOM 1383 N N . LEU A 1 175 ? 33.030 2.941 -44.655 1.00 79.94 175 LEU A N 1
ATOM 1384 C CA . LEU A 1 175 ? 34.489 3.089 -44.740 1.00 79.94 175 LEU A CA 1
ATOM 1385 C C . LEU A 1 175 ? 35.147 1.918 -45.478 1.00 79.94 175 LEU A C 1
ATOM 1387 O O . LEU A 1 175 ? 36.064 2.125 -46.279 1.00 79.94 175 LEU A O 1
ATOM 1391 N N . SER A 1 176 ? 34.661 0.694 -45.254 1.00 80.62 176 SER A N 1
ATOM 1392 C CA . SER A 1 176 ? 35.177 -0.488 -45.944 1.00 80.62 176 SER A CA 1
ATOM 1393 C C . SER A 1 176 ? 34.960 -0.400 -47.461 1.00 80.62 176 SER A C 1
ATOM 1395 O O . SER A 1 176 ? 35.896 -0.662 -48.222 1.00 80.62 176 SER A O 1
ATOM 1397 N N . GLN A 1 177 ? 33.799 0.087 -47.914 1.00 79.12 177 GLN A N 1
ATOM 1398 C CA . GLN A 1 177 ? 33.512 0.287 -49.337 1.00 79.12 177 GLN A CA 1
ATOM 1399 C C . GLN A 1 177 ? 34.417 1.351 -49.970 1.00 79.12 177 GLN A C 1
ATOM 1401 O O . GLN A 1 177 ? 34.973 1.122 -51.047 1.00 79.12 177 GLN A O 1
ATOM 1406 N N . VAL A 1 178 ? 34.636 2.480 -49.287 1.00 76.88 178 VAL A N 1
ATOM 1407 C CA . VAL A 1 178 ? 35.539 3.540 -49.770 1.00 76.88 178 VAL A CA 1
ATOM 1408 C C . VAL A 1 178 ? 36.972 3.019 -49.894 1.00 76.88 178 VAL A C 1
ATOM 1410 O O . VAL A 1 178 ? 37.627 3.245 -50.912 1.00 76.88 178 VAL A O 1
ATOM 1413 N N . SER A 1 179 ? 37.452 2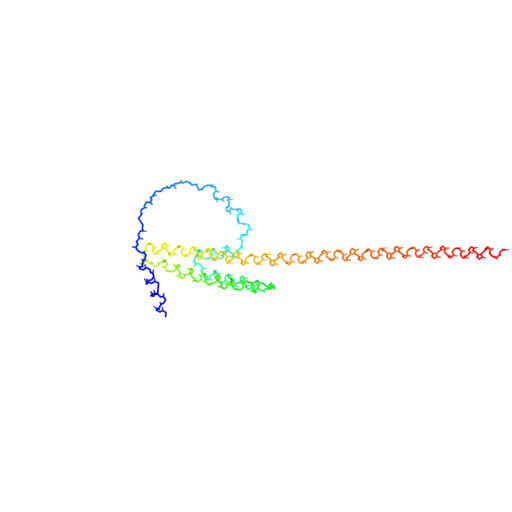.261 -48.904 1.00 72.88 179 SER A N 1
ATOM 1414 C CA . SER A 1 179 ? 38.797 1.673 -48.948 1.00 72.88 179 SER A CA 1
ATOM 1415 C C . SER A 1 179 ? 38.977 0.684 -50.111 1.00 72.88 179 SER A C 1
ATOM 1417 O O . SER A 1 179 ? 40.041 0.646 -50.736 1.00 72.88 179 SER A O 1
ATOM 1419 N N . GLY A 1 180 ? 37.925 -0.073 -50.450 1.00 73.19 180 GLY A N 1
ATOM 1420 C CA . GLY A 1 180 ? 37.900 -0.958 -51.613 1.00 73.19 180 GLY A CA 1
ATOM 1421 C C . GLY A 1 180 ? 37.988 -0.183 -52.927 1.00 73.19 180 GLY A C 1
ATOM 1422 O O . GLY A 1 180 ? 38.782 -0.542 -53.797 1.00 73.19 180 GLY A O 1
ATOM 1423 N N . PHE A 1 181 ? 37.249 0.923 -53.048 1.00 75.00 181 PHE A N 1
ATOM 1424 C CA . PHE A 1 181 ? 37.278 1.769 -54.242 1.00 75.00 181 PHE A CA 1
ATOM 1425 C C . PHE A 1 181 ? 38.655 2.412 -54.449 1.00 75.00 181 PHE A C 1
ATOM 1427 O O . PHE A 1 181 ? 39.214 2.333 -55.540 1.00 75.00 181 PHE A O 1
ATOM 1434 N N . VAL A 1 182 ? 39.256 2.966 -53.389 1.00 74.50 182 VAL A N 1
ATOM 1435 C CA . VAL A 1 182 ? 40.593 3.583 -53.445 1.00 74.50 182 VAL A CA 1
ATOM 1436 C C . VAL A 1 182 ? 41.660 2.581 -53.900 1.00 74.50 182 VAL A C 1
ATOM 1438 O O . VAL A 1 182 ? 42.472 2.912 -54.765 1.00 74.50 182 VAL A O 1
ATOM 1441 N N . LYS A 1 183 ? 41.641 1.341 -53.392 1.00 75.00 183 LYS A N 1
ATOM 1442 C CA . LYS A 1 183 ? 42.580 0.292 -53.831 1.00 75.00 183 LYS A CA 1
ATOM 1443 C C . LYS A 1 183 ? 42.462 -0.013 -55.325 1.00 75.00 183 LYS A C 1
ATOM 1445 O O . LYS A 1 183 ? 43.484 -0.118 -55.999 1.00 75.00 183 LYS A O 1
ATOM 1450 N N . VAL A 1 184 ? 41.241 -0.115 -55.852 1.00 75.25 184 VAL A N 1
ATOM 1451 C CA . VAL A 1 184 ? 41.012 -0.389 -57.281 1.00 75.25 184 VAL A CA 1
ATOM 1452 C C . VAL A 1 184 ? 41.509 0.764 -58.155 1.00 75.25 184 VAL A C 1
ATOM 1454 O O . VAL A 1 184 ? 42.120 0.521 -59.197 1.00 75.25 184 VAL A O 1
ATOM 1457 N N . THR A 1 185 ? 41.300 2.014 -57.737 1.00 74.81 185 THR A N 1
ATOM 1458 C CA . THR A 1 185 ? 41.765 3.190 -58.490 1.00 74.81 185 THR A CA 1
ATOM 1459 C C . THR A 1 185 ? 43.290 3.290 -58.498 1.00 74.81 185 THR A C 1
ATOM 1461 O O 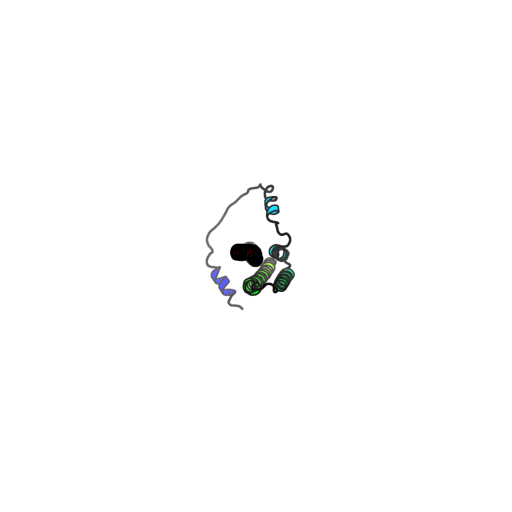. THR A 1 185 ? 43.877 3.547 -59.548 1.00 74.81 185 THR A O 1
ATOM 1464 N N . ILE A 1 186 ? 43.943 3.022 -57.361 1.00 76.88 186 ILE A N 1
ATOM 1465 C CA . ILE A 1 186 ? 45.410 3.001 -57.264 1.00 76.88 186 ILE A CA 1
ATOM 1466 C C . ILE A 1 186 ? 45.992 1.877 -58.125 1.00 76.88 186 ILE A C 1
ATOM 1468 O O . ILE A 1 186 ? 46.948 2.113 -58.859 1.00 76.88 186 ILE A O 1
ATOM 1472 N N . GLN A 1 187 ? 45.404 0.677 -58.097 1.00 77.94 187 GLN A N 1
ATOM 1473 C CA . GLN A 1 187 ? 45.878 -0.442 -58.911 1.00 77.94 187 GLN A CA 1
ATOM 1474 C C . GLN A 1 187 ? 45.762 -0.135 -60.407 1.00 77.94 187 GLN A C 1
ATOM 1476 O O . GLN A 1 187 ? 46.730 -0.329 -61.137 1.00 77.94 187 GLN A O 1
ATOM 1481 N N . LYS A 1 188 ? 44.618 0.403 -60.855 1.00 75.44 188 LYS A N 1
ATOM 1482 C CA . LYS A 1 188 ? 44.421 0.804 -62.256 1.00 75.44 188 LYS A CA 1
ATOM 1483 C C . LYS A 1 188 ? 45.397 1.903 -62.684 1.00 75.44 188 LYS A C 1
ATOM 1485 O O . LYS A 1 188 ? 45.967 1.804 -63.769 1.00 75.44 188 LYS A O 1
ATOM 1490 N N . GLY A 1 189 ? 45.627 2.903 -61.830 1.00 77.00 189 GLY A N 1
ATOM 1491 C CA . GLY A 1 189 ? 46.605 3.967 -62.075 1.00 77.00 189 GLY A CA 1
ATOM 1492 C C . GLY A 1 189 ? 48.042 3.448 -62.167 1.00 77.00 189 GLY A C 1
ATOM 1493 O O . GLY A 1 189 ? 48.766 3.818 -63.086 1.00 77.00 189 GLY A O 1
ATOM 1494 N N . ALA A 1 190 ? 48.435 2.530 -61.281 1.00 76.75 190 ALA A N 1
ATOM 1495 C CA . ALA A 1 190 ? 49.754 1.902 -61.315 1.00 76.75 190 ALA A CA 1
ATOM 1496 C C . ALA A 1 190 ? 49.962 1.068 -62.589 1.00 76.75 190 ALA A C 1
ATOM 1498 O O . ALA A 1 190 ? 50.996 1.191 -63.239 1.00 76.75 190 ALA A O 1
ATOM 1499 N N . SER A 1 191 ? 48.962 0.279 -63.000 1.00 74.19 191 SER A N 1
ATOM 1500 C CA . SER A 1 191 ? 49.031 -0.467 -64.262 1.00 74.19 191 SER A CA 1
ATOM 1501 C C . SER A 1 191 ? 49.058 0.442 -65.492 1.00 74.19 191 SER A C 1
ATOM 1503 O O . SER A 1 191 ? 49.728 0.110 -66.460 1.00 74.19 191 SER A O 1
ATOM 1505 N N . PHE A 1 192 ? 48.390 1.599 -65.463 1.00 77.19 192 PHE A N 1
ATOM 1506 C CA . PHE A 1 192 ? 48.447 2.568 -66.560 1.00 77.19 192 PHE A CA 1
ATOM 1507 C C . PHE A 1 192 ? 49.829 3.220 -66.674 1.00 77.19 192 PHE A C 1
ATOM 1509 O O . PHE A 1 192 ? 50.361 3.328 -67.772 1.00 77.19 192 PHE A O 1
ATOM 1516 N N . LEU A 1 193 ? 50.439 3.600 -65.546 1.00 74.94 193 LEU A N 1
ATOM 1517 C CA . LEU A 1 193 ? 51.785 4.177 -65.536 1.00 74.94 193 LEU A CA 1
ATOM 1518 C C . LEU A 1 193 ? 52.849 3.181 -65.998 1.00 74.94 193 LEU A C 1
ATOM 1520 O O . LEU A 1 193 ? 53.730 3.567 -66.756 1.00 74.94 193 LEU A O 1
ATOM 1524 N N . LEU A 1 194 ? 52.747 1.911 -65.597 1.00 71.25 194 LEU A N 1
ATOM 1525 C CA . LEU A 1 194 ? 53.650 0.870 -66.092 1.00 71.25 194 LEU A CA 1
ATOM 1526 C C . LEU A 1 194 ? 53.493 0.657 -67.602 1.00 71.25 194 LEU A C 1
ATOM 1528 O O . LEU A 1 194 ? 54.493 0.549 -68.294 1.00 71.25 194 LEU A O 1
ATOM 1532 N N . ASN A 1 195 ? 52.266 0.689 -68.128 1.00 71.19 195 ASN A N 1
ATOM 1533 C CA . ASN A 1 195 ? 52.019 0.521 -69.564 1.00 71.19 195 ASN A CA 1
ATOM 1534 C C . ASN A 1 195 ? 52.455 1.735 -70.411 1.00 71.19 195 ASN A C 1
ATOM 1536 O O . ASN A 1 195 ? 52.705 1.593 -71.600 1.00 71.19 195 ASN A O 1
ATOM 1540 N N . VAL A 1 196 ? 52.517 2.933 -69.817 1.00 73.25 196 VAL A N 1
ATOM 1541 C CA . VAL A 1 196 ? 53.020 4.158 -70.471 1.00 73.25 196 VAL A CA 1
ATOM 1542 C C . VAL A 1 196 ? 54.549 4.242 -70.425 1.00 73.25 196 VAL A C 1
ATOM 1544 O O . VAL A 1 196 ? 55.132 4.875 -71.296 1.00 73.25 196 VAL A O 1
ATOM 1547 N N . LEU A 1 197 ? 55.197 3.624 -69.432 1.00 65.31 197 LEU A N 1
ATOM 1548 C CA . LEU A 1 197 ? 56.661 3.587 -69.328 1.00 65.31 197 LEU A CA 1
ATOM 1549 C C . LEU A 1 197 ? 57.319 2.496 -70.194 1.00 65.31 197 LEU A C 1
ATOM 1551 O O . LEU A 1 197 ? 58.531 2.548 -70.379 1.00 65.31 197 LEU A O 1
ATOM 1555 N N . ASP A 1 198 ? 56.548 1.515 -70.671 1.00 59.62 198 ASP A N 1
ATOM 1556 C CA . ASP A 1 198 ? 57.014 0.377 -71.489 1.00 59.62 198 ASP A CA 1
ATOM 1557 C C . ASP A 1 198 ? 56.851 0.624 -73.015 1.00 59.62 198 ASP A C 1
ATOM 1559 O O . ASP A 1 198 ? 56.902 -0.308 -73.819 1.00 59.62 198 ASP A O 1
ATOM 1563 N N . ILE A 1 199 ? 56.636 1.890 -73.412 1.00 51.75 199 ILE A N 1
ATOM 1564 C CA . ILE A 1 199 ? 56.632 2.426 -74.792 1.00 51.75 199 ILE A CA 1
ATOM 1565 C C . ILE A 1 199 ? 57.788 3.417 -74.931 1.00 51.75 199 ILE A C 1
ATOM 1567 O O . ILE A 1 199 ? 58.478 3.362 -75.975 1.00 51.75 199 ILE A O 1
#

Sequence (199 aa):
MSNALKLIEDELSGDLEASSSLDSSSESDNTEELDLTSRITGRVDSLKNSILSFVANSKYDVARRELKVYRSYKISVPGYIARTTQMYEQSEFIISQIEQLGRSKEKPSLPLAQKQRIQEKLLGLFESLKSYLGRIEQVENDLKVRDLRASAWVLRTFVICVFVAFAVLASHEALSQVSGFVKVTIQKGASFLLNVLDI

Secondary structure (DSSP, 8-state):
--HHHHHHHHSSSS----------------SSTHHHHHHT-S-TT-HHHHHHHHHHTT-HHHHHHHHHHHHHHHTTSTTHHHHHHHHHHHHHHHHHHHHHHHHHHT-TTS-HHHHHHHHHHHHHHHHHHHHHHHHHHHHHHHHHHHHHHHHHHHHHHHHHHHHHHHHHHHHHHHHHHHHHHHHHHHHHHHHHHHHHHT-